Protein AF-A0AAD3XRE6-F1 (afdb_monomer)

Solvent-accessible surface area (backbone atoms only — not comparable to full-atom values): 12192 Å² total; per-residue (Å²): 143,74,93,65,88,56,55,67,63,52,51,51,50,58,46,44,54,60,59,49,52,53,50,50,52,49,51,54,54,44,52,58,35,50,75,70,68,43,92,80,46,74,56,72,69,57,52,52,50,50,50,52,53,52,49,53,53,42,45,52,54,48,50,52,54,50,53,58,53,71,72,47,75,80,79,76,71,96,60,86,79,71,92,67,83,74,81,79,70,90,71,57,80,74,68,36,73,67,52,46,27,52,60,53,18,49,61,53,44,56,56,56,50,57,51,55,51,52,52,54,52,33,62,75,68,69,47,68,81,60,49,65,64,52,53,52,59,47,52,52,51,51,52,49,51,43,49,49,50,35,50,53,54,45,50,55,38,50,76,64,68,48,84,77,44,76,66,50,43,55,52,23,55,53,41,28,58,57,53,50,52,54,51,54,56,52,58,73,73,49,97,57,76,60,60,65,53,52,51,55,51,57,57,56,65,76,76,110

InterPro domains:
  IPR004240 Nonaspanin (TM9SF) [PF02990] (1-181)
  IPR004240 Nonaspanin (TM9SF) [PTHR10766] (1-208)

Mean predicted aligned error: 14.43 Å

Organism: Nepenthes gracilis (N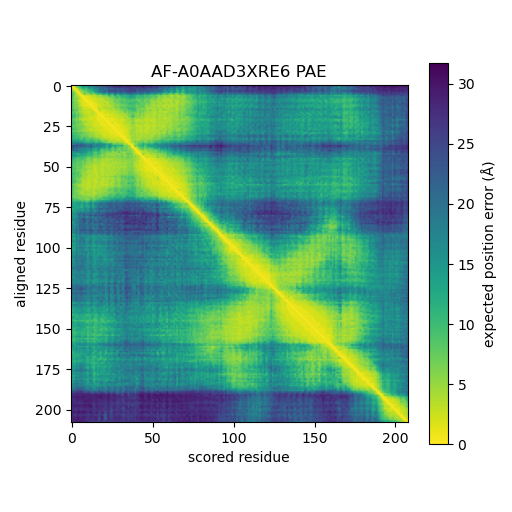CBI:txid150966)

Foldseek 3Di:
DDPDPCLVVVLVCVLCVVLVVVLVVVVVVLVVVVVVVDPPRDDPVVSVVCSVVSSVVSSVVSVVVSVVVVPDDDPDDPDDDDPDQDDQDDDDPCLPLVNLLVVLLVVLLVLVVVLVVVVVVCVVVVPPVPNVVVVVVSVVVSVVSLVVSLVVSLVVCVVSVNPPSPVSSVSSSVVNVVVVVVVVVVVVVDDDPVVVVVVVVVVVVVVD

Radius of gyration: 22.76 Å; Cα contacts (8 Å, |Δi|>4): 81; chains: 1; bounding box: 61×34×57 Å

pLDDT: mean 70.66, std 12.5, range [30.61, 87.88]

Structure (mmCIF, N/CA/C/O backbone):
data_AF-A0AAD3XRE6-F1
#
_entry.id   AF-A0AAD3XRE6-F1
#
loop_
_atom_site.group_PDB
_atom_site.id
_atom_site.type_symbol
_atom_site.label_atom_id
_atom_site.label_alt_id
_atom_site.label_comp_id
_atom_site.label_asym_id
_atom_site.label_entity_id
_atom_site.label_seq_id
_atom_site.pdbx_PDB_ins_code
_atom_site.Cartn_x
_atom_site.Cartn_y
_atom_site.Cartn_z
_atom_site.occupancy
_atom_site.B_iso_or_equiv
_atom_site.auth_seq_id
_atom_site.auth_comp_id
_atom_site.auth_asym_id
_atom_site.auth_atom_id
_atom_site.pdbx_PDB_model_num
ATOM 1 N N . MET A 1 1 ? -18.924 2.149 11.982 1.00 43.25 1 MET A N 1
ATOM 2 C CA . MET A 1 1 ? -18.412 3.427 12.527 1.00 43.25 1 MET A CA 1
ATOM 3 C C . MET A 1 1 ? -18.932 4.661 11.780 1.00 43.25 1 MET A C 1
ATOM 5 O O . MET A 1 1 ? -19.161 5.658 12.438 1.00 43.25 1 MET A O 1
ATOM 9 N N . PHE A 1 2 ? -19.252 4.594 10.477 1.00 44.75 2 PHE A N 1
ATOM 10 C CA . PHE A 1 2 ? -20.044 5.636 9.799 1.00 44.75 2 PHE A CA 1
ATOM 11 C C . PHE A 1 2 ? -21.327 5.026 9.226 1.00 44.75 2 PHE A C 1
ATOM 13 O O . PHE A 1 2 ? -21.261 4.190 8.329 1.00 44.75 2 PHE A O 1
ATOM 20 N N . ARG A 1 3 ? -22.495 5.419 9.749 1.00 51.31 3 ARG A N 1
ATOM 21 C CA . ARG A 1 3 ? -23.810 5.150 9.138 1.00 51.31 3 ARG A CA 1
ATOM 22 C C . ARG A 1 3 ? -24.012 6.093 7.945 1.00 51.31 3 ARG A C 1
ATOM 24 O O . ARG A 1 3 ? -24.921 6.912 7.938 1.00 51.31 3 ARG A O 1
ATOM 31 N N . GLY A 1 4 ? -23.093 6.048 6.983 1.00 58.19 4 GLY A N 1
ATOM 32 C CA . GLY A 1 4 ? -23.203 6.841 5.766 1.00 58.19 4 GLY A CA 1
ATOM 33 C C . GLY A 1 4 ? -24.349 6.298 4.924 1.00 58.19 4 GLY A C 1
ATOM 34 O O . GLY A 1 4 ? -24.246 5.192 4.404 1.00 58.19 4 GLY A O 1
ATOM 35 N N . THR A 1 5 ? -25.429 7.064 4.802 1.00 62.44 5 THR A N 1
ATOM 36 C CA . THR A 1 5 ? -26.558 6.764 3.907 1.00 62.44 5 THR A CA 1
ATOM 37 C C . THR A 1 5 ? -26.130 6.772 2.434 1.00 62.44 5 THR A C 1
ATOM 39 O O . THR A 1 5 ? -26.671 6.030 1.620 1.00 62.44 5 THR A O 1
ATOM 42 N N . GLU A 1 6 ? -25.076 7.526 2.105 1.00 74.50 6 GLU A N 1
ATOM 43 C CA . GLU A 1 6 ? -24.590 7.754 0.740 1.00 74.50 6 GLU A CA 1
ATOM 44 C C . GLU A 1 6 ? -23.431 6.835 0.335 1.00 74.50 6 GLU A C 1
ATOM 46 O O . GLU A 1 6 ? -22.303 7.271 0.076 1.00 74.50 6 GLU A O 1
ATOM 51 N N . TRP A 1 7 ? -23.698 5.533 0.257 1.00 71.44 7 TRP A N 1
ATOM 52 C CA . TRP A 1 7 ? -22.667 4.557 -0.088 1.00 71.44 7 TRP A CA 1
ATOM 53 C C . TRP A 1 7 ? -22.062 4.751 -1.474 1.00 71.44 7 TRP A C 1
ATOM 55 O O . TRP A 1 7 ? -20.850 4.655 -1.636 1.00 71.44 7 TRP A O 1
ATOM 65 N N . LYS A 1 8 ? -22.896 5.106 -2.454 1.00 78.62 8 LYS A N 1
ATOM 66 C CA . LYS A 1 8 ? -22.475 5.324 -3.841 1.00 78.62 8 LYS A CA 1
ATOM 67 C C . LYS A 1 8 ? -21.461 6.461 -3.945 1.00 78.62 8 LYS A C 1
ATOM 69 O O . LYS A 1 8 ? -20.434 6.311 -4.598 1.00 78.62 8 LYS A O 1
ATOM 74 N N . LYS A 1 9 ? -21.716 7.579 -3.257 1.00 79.62 9 LYS A N 1
ATOM 75 C CA . LYS A 1 9 ? -20.838 8.758 -3.268 1.00 79.62 9 LYS A CA 1
ATOM 76 C C . LYS A 1 9 ? -19.509 8.481 -2.567 1.00 79.62 9 LYS A C 1
ATOM 78 O O . LYS A 1 9 ? -18.473 8.966 -3.016 1.00 79.62 9 LYS A O 1
ATOM 83 N N . ASN A 1 10 ? -19.531 7.695 -1.490 1.00 78.94 10 ASN A N 1
ATOM 84 C CA . ASN A 1 10 ? -18.318 7.316 -0.774 1.00 78.94 10 ASN A CA 1
ATOM 85 C C . ASN A 1 10 ? -17.458 6.341 -1.592 1.00 78.94 10 ASN A C 1
ATOM 87 O O . ASN A 1 10 ? -16.267 6.583 -1.754 1.00 78.94 10 ASN A O 1
ATOM 91 N N . THR A 1 11 ? -18.073 5.310 -2.181 1.00 80.62 11 THR A N 1
ATOM 92 C CA . THR A 1 11 ? -17.417 4.382 -3.115 1.00 80.62 11 THR A CA 1
ATOM 93 C C . THR A 1 11 ? -16.785 5.153 -4.273 1.00 80.62 11 THR A C 1
ATOM 95 O O . THR A 1 11 ? -15.599 4.996 -4.527 1.00 80.62 11 THR A O 1
ATOM 98 N N . LEU A 1 12 ? -17.527 6.068 -4.905 1.00 82.19 12 LEU A N 1
ATOM 99 C CA . LEU A 1 12 ? -17.043 6.840 -6.052 1.00 82.19 12 LEU A CA 1
ATOM 100 C C . LEU A 1 12 ? -15.874 7.771 -5.692 1.00 82.19 12 LEU A C 1
ATOM 102 O O . LEU A 1 12 ? -14.898 7.841 -6.433 1.00 82.19 12 LEU A O 1
ATOM 106 N N . LYS A 1 13 ? -15.913 8.432 -4.526 1.00 81.50 13 LYS A N 1
ATOM 107 C CA . LYS A 1 13 ? -14.772 9.224 -4.036 1.00 81.50 13 LYS A CA 1
ATOM 108 C C . LYS A 1 13 ? -13.535 8.360 -3.801 1.00 81.50 13 LYS A C 1
ATOM 110 O O . LYS A 1 13 ? -12.456 8.732 -4.250 1.00 81.50 13 LYS A O 1
ATOM 115 N N . THR A 1 14 ? -13.675 7.217 -3.133 1.00 79.81 14 THR A N 1
ATOM 116 C CA . THR A 1 14 ? -12.548 6.309 -2.872 1.00 79.81 14 THR A CA 1
ATOM 117 C C . THR A 1 14 ? -11.962 5.754 -4.168 1.00 79.81 14 THR A C 1
ATOM 119 O O . THR A 1 14 ? -10.744 5.734 -4.328 1.00 79.81 14 THR A O 1
ATOM 122 N N . THR A 1 15 ? -12.819 5.373 -5.114 1.00 81.50 15 THR A N 1
ATOM 123 C CA . THR A 1 15 ? -12.421 4.869 -6.427 1.00 81.50 15 THR A CA 1
ATOM 124 C C . THR A 1 15 ? -11.697 5.909 -7.268 1.00 81.50 15 THR A C 1
ATOM 126 O O . THR A 1 15 ? -10.839 5.520 -8.039 1.00 81.50 15 THR A O 1
ATOM 129 N N . LEU A 1 16 ? -12.013 7.202 -7.161 1.00 82.00 16 LEU A N 1
ATOM 130 C CA . LEU A 1 16 ? -11.359 8.235 -7.974 1.00 82.00 16 LEU A CA 1
ATOM 131 C C . LEU A 1 16 ? -10.085 8.788 -7.335 1.00 82.00 16 LEU A C 1
ATOM 133 O O . LEU A 1 16 ? -9.152 9.147 -8.046 1.00 82.00 16 LEU A O 1
ATOM 137 N N . MET A 1 17 ? -10.036 8.872 -6.006 1.00 82.69 17 MET A N 1
ATOM 138 C CA . MET A 1 17 ? -8.978 9.601 -5.309 1.00 82.69 17 MET A CA 1
ATOM 139 C C . MET A 1 17 ? -7.604 8.942 -5.485 1.00 82.69 17 MET A C 1
ATOM 141 O O . MET A 1 17 ? -6.643 9.622 -5.827 1.00 82.69 17 MET A O 1
ATOM 145 N N . LEU A 1 18 ? -7.507 7.622 -5.308 1.00 77.12 18 LEU A N 1
ATOM 146 C CA . LEU A 1 18 ? -6.232 6.899 -5.381 1.00 77.12 18 LEU A CA 1
ATOM 147 C C . LEU A 1 18 ? -5.698 6.761 -6.825 1.00 77.12 18 LEU A C 1
ATOM 149 O O . LEU A 1 18 ? -4.574 7.200 -7.075 1.00 77.12 18 LEU A O 1
ATOM 153 N N . PRO A 1 19 ? -6.467 6.244 -7.806 1.00 78.56 19 PRO A N 1
ATOM 154 C CA . PRO A 1 19 ? -6.002 6.198 -9.192 1.00 78.56 19 PRO A CA 1
ATOM 155 C C . PRO A 1 19 ? -5.857 7.588 -9.823 1.00 78.56 19 PRO A C 1
ATOM 157 O O . PRO A 1 19 ? -4.990 7.761 -10.670 1.00 78.56 19 PRO A O 1
ATOM 160 N N . GLY A 1 20 ? -6.625 8.595 -9.389 1.00 84.00 20 GLY A N 1
ATOM 161 C CA . GLY A 1 20 ? -6.450 9.976 -9.845 1.00 84.00 20 GLY A CA 1
ATOM 162 C C . GLY A 1 20 ? -5.093 10.565 -9.452 1.00 84.00 20 GLY A C 1
ATOM 163 O O . GLY A 1 20 ? -4.429 11.176 -10.285 1.00 84.00 20 GLY A O 1
ATOM 164 N N . ILE A 1 21 ? -4.642 10.329 -8.213 1.00 84.19 21 ILE A N 1
ATOM 165 C CA . ILE A 1 21 ? -3.307 10.755 -7.761 1.00 84.19 21 ILE A CA 1
ATOM 166 C C . ILE A 1 21 ? -2.213 10.031 -8.555 1.00 84.19 21 ILE A C 1
ATOM 168 O O . ILE A 1 21 ? -1.288 10.677 -9.042 1.00 84.19 21 ILE A O 1
ATOM 172 N N . LEU A 1 22 ? -2.327 8.709 -8.729 1.00 80.88 22 LEU A N 1
ATOM 173 C CA . LEU A 1 22 ? -1.341 7.916 -9.474 1.00 80.88 22 LEU A CA 1
ATOM 174 C C . LEU A 1 22 ? -1.241 8.337 -10.944 1.00 80.88 22 LEU A C 1
ATOM 176 O O . LEU A 1 22 ? -0.139 8.474 -11.468 1.00 80.88 22 LEU A O 1
ATOM 180 N N . LEU A 1 23 ? -2.377 8.593 -11.593 1.00 83.69 23 LEU A N 1
ATOM 181 C CA . LEU A 1 23 ? -2.419 9.081 -12.968 1.00 83.69 23 LEU A CA 1
ATOM 182 C C . LEU A 1 23 ? -1.802 10.480 -13.076 1.00 83.69 23 LEU A C 1
ATOM 184 O O . LEU A 1 23 ? -1.047 10.735 -14.008 1.00 83.69 23 LEU A O 1
ATOM 188 N N . GLY A 1 24 ? -2.048 11.360 -12.101 1.00 84.69 24 GLY A N 1
ATOM 189 C CA . GLY A 1 24 ? -1.399 12.670 -12.027 1.00 84.69 24 GLY A CA 1
ATOM 190 C C . GLY A 1 24 ? 0.126 12.568 -11.943 1.00 84.69 24 GLY A C 1
ATOM 191 O O . GLY A 1 24 ? 0.825 13.211 -12.721 1.00 84.69 24 GLY A O 1
ATOM 192 N N . VAL A 1 25 ? 0.649 11.711 -11.060 1.00 83.75 25 VAL A N 1
ATOM 193 C CA . VAL A 1 25 ? 2.098 11.453 -10.955 1.00 83.75 25 VAL A CA 1
ATOM 194 C C . VAL A 1 25 ? 2.647 10.875 -12.260 1.00 83.75 25 VAL A C 1
ATOM 196 O O . VAL A 1 25 ? 3.678 11.334 -12.743 1.00 83.75 25 VAL A O 1
ATOM 199 N N . PHE A 1 26 ? 1.946 9.912 -12.862 1.00 82.56 26 PHE A N 1
ATOM 200 C CA . PHE A 1 26 ? 2.339 9.319 -14.137 1.00 82.56 26 PHE A CA 1
ATOM 201 C C . PHE A 1 26 ? 2.404 10.361 -15.258 1.00 82.56 26 PHE A C 1
ATOM 203 O O . PHE A 1 26 ? 3.391 10.394 -15.982 1.00 82.56 26 PHE A O 1
ATOM 210 N N . LEU A 1 27 ? 1.408 11.244 -15.379 1.00 84.19 27 LEU A N 1
ATOM 211 C CA . LEU A 1 27 ? 1.408 12.319 -16.375 1.00 84.19 27 LEU A CA 1
ATOM 212 C C . LEU A 1 27 ? 2.563 13.299 -16.169 1.00 84.19 27 LEU A C 1
ATOM 214 O O . LEU A 1 27 ? 3.205 13.670 -17.144 1.00 84.19 27 LEU A O 1
ATOM 218 N N . VAL A 1 28 ? 2.852 13.689 -14.923 1.00 85.56 28 VAL A N 1
ATOM 219 C CA . VAL A 1 28 ? 3.979 14.584 -14.613 1.00 85.56 28 VAL A CA 1
ATOM 220 C C . VAL A 1 28 ? 5.305 13.934 -15.002 1.00 85.56 28 VAL A C 1
ATOM 222 O O . VAL A 1 28 ? 6.110 14.557 -15.687 1.00 85.56 28 VAL A O 1
ATOM 225 N N . LEU A 1 29 ? 5.523 12.673 -14.622 1.00 82.50 29 LEU A N 1
ATOM 226 C CA . LEU A 1 29 ? 6.738 11.941 -14.986 1.00 82.50 29 LEU A CA 1
ATOM 227 C C . LEU A 1 29 ? 6.878 11.796 -16.504 1.00 82.50 29 LEU A C 1
ATOM 229 O O . LEU A 1 29 ? 7.956 12.005 -17.047 1.00 82.50 29 LEU A O 1
ATOM 233 N N . ASN A 1 30 ? 5.791 11.479 -17.203 1.00 83.62 30 ASN A N 1
ATOM 234 C CA . ASN A 1 30 ? 5.823 11.314 -18.651 1.00 83.62 30 ASN A CA 1
ATOM 235 C C . ASN A 1 30 ? 6.015 12.649 -19.389 1.00 83.62 30 ASN A C 1
ATOM 237 O O . ASN A 1 30 ? 6.692 12.682 -20.409 1.00 83.62 30 ASN A O 1
ATOM 241 N N . ALA A 1 31 ? 5.487 13.754 -18.852 1.00 83.31 31 ALA A N 1
ATOM 242 C CA . ALA A 1 31 ? 5.751 15.095 -19.366 1.00 83.31 31 ALA A CA 1
ATOM 243 C C . ALA A 1 31 ? 7.238 15.465 -19.239 1.00 83.31 31 ALA A C 1
ATOM 245 O O . ALA A 1 31 ? 7.814 15.974 -20.193 1.00 83.31 31 ALA A O 1
ATOM 246 N N . LEU A 1 32 ? 7.887 15.131 -18.114 1.00 84.31 32 LEU A N 1
ATOM 247 C CA . LEU A 1 32 ? 9.336 15.323 -17.946 1.00 84.31 32 LEU A CA 1
ATOM 248 C C . LEU A 1 32 ? 10.153 14.495 -18.952 1.00 84.31 32 LEU A C 1
ATOM 250 O O . LEU A 1 32 ? 11.142 14.975 -19.491 1.00 84.31 32 LEU A O 1
ATOM 254 N N . ILE A 1 33 ? 9.731 13.260 -19.235 1.0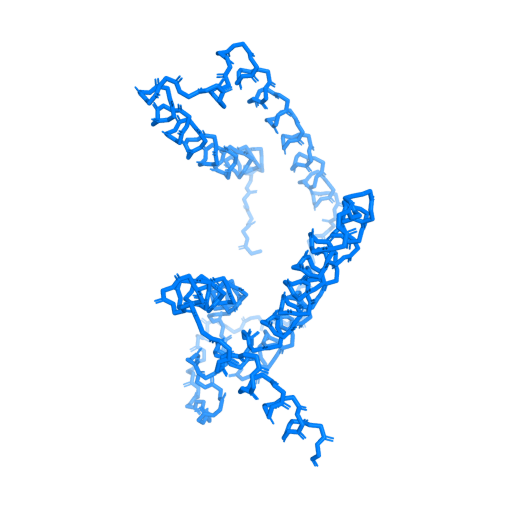0 81.69 33 ILE A N 1
ATOM 255 C CA . ILE A 1 33 ? 10.402 12.382 -20.211 1.00 81.69 33 ILE A CA 1
ATOM 256 C C . ILE A 1 33 ? 10.222 12.901 -21.648 1.00 81.69 33 ILE A C 1
ATOM 258 O O . ILE A 1 33 ? 11.108 12.725 -22.487 1.00 81.69 33 ILE A O 1
ATOM 262 N N . TRP A 1 34 ? 9.088 13.548 -21.931 1.00 79.31 34 TRP A N 1
ATOM 263 C CA . TRP A 1 34 ? 8.784 14.129 -23.238 1.00 79.31 34 TRP A CA 1
ATOM 264 C C . TRP A 1 34 ? 9.708 15.304 -23.585 1.00 79.31 34 TRP A C 1
ATOM 266 O O . TRP A 1 34 ? 10.142 15.415 -24.733 1.00 79.31 34 TRP A O 1
ATOM 276 N N . GLU A 1 35 ? 10.054 16.137 -22.598 1.00 77.62 35 GLU A N 1
ATOM 277 C CA . GLU A 1 35 ? 11.009 17.249 -22.752 1.00 77.62 35 GLU A CA 1
ATOM 278 C C . GLU A 1 35 ? 12.406 16.751 -23.159 1.00 77.62 35 GLU A C 1
ATOM 280 O O . GLU A 1 35 ? 13.035 17.307 -24.058 1.00 77.62 35 GLU A O 1
ATOM 285 N N . GLU A 1 36 ? 12.852 15.631 -22.586 1.00 80.06 36 GLU A N 1
ATOM 286 C CA . GLU A 1 36 ? 14.155 15.016 -22.879 1.00 80.06 36 GLU A CA 1
ATOM 287 C C . GLU A 1 36 ? 14.192 14.250 -24.223 1.00 80.06 36 GLU A C 1
ATOM 289 O O . GLU A 1 36 ? 15.207 13.641 -24.564 1.00 80.06 36 GLU A O 1
ATOM 294 N N . LYS A 1 37 ? 13.095 14.241 -25.007 1.00 71.06 37 LYS A N 1
ATOM 295 C CA . LYS A 1 37 ? 12.942 13.493 -26.280 1.00 71.06 37 LYS A CA 1
ATOM 296 C C . LYS A 1 37 ? 13.365 12.017 -26.197 1.00 71.06 37 LYS A C 1
ATOM 298 O O . LYS A 1 37 ? 13.779 11.416 -27.191 1.00 71.06 37 LYS A O 1
ATOM 303 N N . SER A 1 38 ? 13.262 11.420 -25.015 1.00 67.56 38 SER A N 1
ATOM 304 C CA . SER A 1 38 ? 13.704 10.050 -24.779 1.00 67.56 38 SER A CA 1
ATOM 305 C C . SER A 1 38 ? 12.731 9.042 -25.398 1.00 67.56 38 SER A C 1
ATOM 307 O O . SER A 1 38 ? 11.512 9.196 -25.311 1.00 67.56 38 SER A O 1
ATOM 309 N N . SER A 1 39 ? 13.252 7.960 -25.987 1.00 62.22 39 SER A N 1
ATOM 310 C CA . SER A 1 39 ? 12.460 6.890 -26.623 1.00 62.22 39 SER A CA 1
ATOM 311 C C . SER A 1 39 ? 11.560 6.100 -25.655 1.00 62.22 39 SER A C 1
ATOM 313 O O . SER A 1 39 ? 10.815 5.229 -26.094 1.00 62.22 39 SER A O 1
ATOM 315 N N . GLY A 1 40 ? 11.617 6.394 -24.351 1.00 63.47 40 GLY A N 1
ATOM 316 C CA . GLY A 1 40 ? 10.707 5.865 -23.331 1.00 63.47 40 GLY A CA 1
ATOM 317 C C . GLY A 1 40 ? 9.396 6.648 -23.164 1.00 63.47 40 GLY A C 1
ATOM 318 O O . GLY A 1 40 ? 8.581 6.272 -22.322 1.00 63.47 40 GLY A O 1
ATOM 319 N N . ALA A 1 41 ? 9.184 7.734 -23.918 1.00 71.00 41 ALA A N 1
ATOM 320 C CA . ALA A 1 41 ? 7.955 8.521 -23.856 1.00 71.00 41 ALA A CA 1
ATOM 321 C C . ALA A 1 41 ? 6.754 7.711 -24.369 1.00 71.00 41 ALA A C 1
ATOM 323 O O . ALA A 1 41 ? 6.741 7.205 -25.495 1.00 71.00 41 ALA A O 1
ATOM 324 N N . VAL A 1 42 ? 5.720 7.590 -23.538 1.00 77.75 42 VAL A N 1
ATOM 325 C CA . VAL A 1 42 ? 4.517 6.825 -23.884 1.00 77.75 42 VAL A CA 1
ATOM 326 C C . VAL A 1 42 ? 3.625 7.699 -24.771 1.00 77.75 42 VAL A C 1
ATOM 328 O O . VAL A 1 42 ? 3.267 8.802 -24.353 1.00 77.75 42 VAL A O 1
ATOM 331 N N . PRO A 1 43 ? 3.230 7.250 -25.975 1.00 80.31 43 PRO A N 1
ATOM 332 C CA . PRO A 1 43 ? 2.401 8.058 -26.860 1.00 80.31 43 PRO A CA 1
ATOM 333 C C . PRO A 1 43 ? 1.025 8.349 -26.241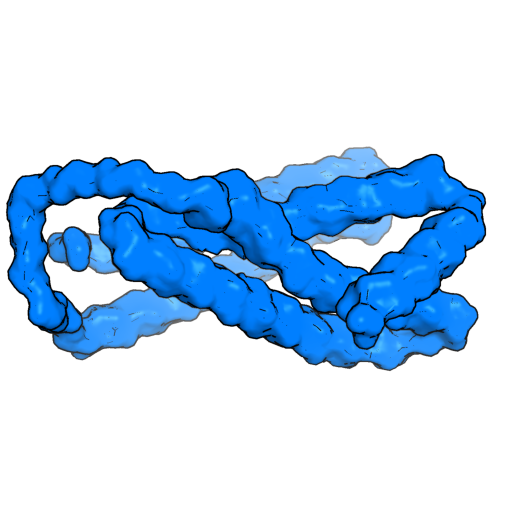 1.00 80.31 43 PRO A C 1
ATOM 335 O O . PRO A 1 43 ? 0.448 7.526 -25.531 1.00 80.31 43 PRO A O 1
ATOM 338 N N . PHE A 1 44 ? 0.452 9.514 -26.557 1.00 78.31 44 PHE A N 1
ATOM 339 C CA . PHE A 1 44 ? -0.810 9.993 -25.967 1.00 78.31 44 PHE A CA 1
ATOM 340 C C . PHE A 1 44 ? -1.964 8.973 -26.025 1.00 78.31 44 PHE A C 1
ATOM 342 O O . PHE A 1 44 ? -2.759 8.872 -25.090 1.00 78.31 44 PHE A O 1
ATOM 349 N N . GLY A 1 45 ? -2.047 8.183 -27.100 1.00 81.44 45 GLY A N 1
ATOM 350 C CA . GLY A 1 45 ? -3.087 7.163 -27.259 1.00 81.44 45 GLY A CA 1
ATOM 351 C C . GLY A 1 45 ? -2.991 6.026 -26.238 1.00 81.44 45 GLY A C 1
ATOM 352 O O . GLY A 1 45 ? -4.007 5.611 -25.678 1.00 81.44 45 GLY A O 1
ATOM 353 N N . THR A 1 46 ? -1.782 5.545 -25.937 1.00 83.25 46 THR A N 1
ATOM 354 C CA . THR A 1 46 ? -1.590 4.474 -24.949 1.00 83.25 46 THR A CA 1
ATOM 355 C C . THR A 1 46 ? -1.734 4.996 -23.525 1.00 83.25 46 THR A C 1
ATOM 357 O O . THR A 1 46 ? -2.249 4.270 -22.680 1.00 83.25 46 THR A O 1
ATOM 360 N N . MET A 1 47 ? -1.403 6.265 -23.258 1.00 81.69 47 MET A N 1
ATOM 361 C CA . MET A 1 47 ? -1.716 6.904 -21.973 1.00 81.69 47 MET A CA 1
ATOM 362 C C . MET A 1 47 ? -3.219 6.916 -21.685 1.00 81.69 47 MET A C 1
ATOM 364 O O . MET A 1 47 ? -3.644 6.558 -20.588 1.00 81.69 47 MET A O 1
ATOM 368 N N . PHE A 1 48 ? -4.029 7.310 -22.672 1.00 84.31 48 PHE A N 1
ATOM 369 C CA . PHE A 1 48 ? -5.483 7.336 -22.527 1.00 84.31 48 PHE A CA 1
ATOM 370 C C . PHE A 1 48 ? -6.056 5.923 -22.363 1.00 84.31 48 PHE A C 1
ATOM 372 O O . PHE A 1 48 ? -6.893 5.693 -21.490 1.00 84.31 48 PHE A O 1
ATOM 379 N N . ALA A 1 49 ? -5.561 4.956 -23.141 1.00 86.06 49 ALA A N 1
ATOM 380 C CA . ALA A 1 49 ? -5.957 3.557 -23.006 1.00 86.06 49 ALA A CA 1
ATOM 381 C C . ALA A 1 49 ? -5.623 2.994 -21.612 1.00 86.06 49 ALA A C 1
ATOM 383 O O . ALA A 1 49 ? -6.476 2.364 -20.987 1.00 86.06 49 ALA A O 1
ATOM 384 N N . LEU A 1 50 ? -4.421 3.271 -21.095 1.00 83.31 50 LEU A N 1
ATOM 385 C CA . LEU A 1 50 ? -4.003 2.884 -19.745 1.00 83.31 50 LEU A CA 1
ATOM 386 C C . LEU A 1 50 ? -4.883 3.535 -18.677 1.00 83.31 50 LEU A C 1
ATOM 388 O O . LEU A 1 50 ? -5.325 2.847 -17.762 1.00 83.31 50 LEU A O 1
ATOM 392 N N . ALA A 1 51 ? -5.195 4.826 -18.812 1.00 84.50 51 ALA A N 1
ATOM 393 C CA . ALA A 1 51 ? -6.083 5.532 -17.896 1.00 84.50 51 ALA A CA 1
ATOM 394 C C . ALA A 1 51 ? -7.473 4.883 -17.833 1.00 84.50 51 ALA A C 1
ATOM 396 O O . ALA A 1 51 ? -7.968 4.575 -16.748 1.00 84.50 51 ALA A O 1
ATOM 397 N N . VAL A 1 52 ? -8.094 4.638 -18.990 1.00 86.69 52 VAL A N 1
ATOM 398 C CA . VAL A 1 52 ? -9.433 4.037 -19.074 1.00 86.69 52 VAL A CA 1
ATOM 399 C C . VAL A 1 52 ? -9.433 2.611 -18.531 1.00 86.69 52 VAL A C 1
ATOM 401 O O . VAL A 1 52 ? -10.294 2.277 -17.717 1.00 86.69 52 VAL A O 1
ATOM 404 N N . LEU A 1 53 ? -8.461 1.785 -18.927 1.00 87.88 53 LEU A N 1
ATOM 405 C CA . LEU A 1 53 ? -8.319 0.412 -18.440 1.00 87.88 53 LEU A CA 1
ATOM 406 C C . LEU A 1 53 ? -8.165 0.382 -16.914 1.00 87.88 53 LEU A C 1
ATOM 408 O O . LEU A 1 53 ? -8.846 -0.379 -16.224 1.00 87.88 53 LEU A O 1
ATOM 412 N N . TRP A 1 54 ? -7.311 1.254 -16.379 1.00 82.81 54 TRP A N 1
ATOM 413 C CA . TRP A 1 54 ? -7.026 1.334 -14.952 1.00 82.81 54 TRP A CA 1
ATOM 414 C C . TRP A 1 54 ? -8.241 1.784 -14.137 1.00 82.81 54 TRP A C 1
ATOM 416 O O . TRP A 1 54 ? -8.564 1.186 -13.103 1.00 82.81 54 TRP A O 1
ATOM 426 N N . PHE A 1 55 ? -8.950 2.817 -14.604 1.00 85.12 55 PHE A N 1
ATOM 427 C CA . PHE A 1 55 ? -10.192 3.259 -13.974 1.00 85.12 55 PHE A CA 1
ATOM 428 C C . PHE A 1 55 ? -11.279 2.192 -14.061 1.00 85.12 55 PHE A C 1
ATOM 430 O O . PHE A 1 55 ? -11.950 1.958 -13.060 1.00 85.12 55 PHE A O 1
ATOM 437 N N . ALA A 1 56 ? -11.435 1.507 -15.195 1.00 86.75 56 ALA A N 1
ATOM 438 C CA . ALA A 1 56 ? -12.437 0.456 -15.354 1.00 86.75 56 ALA A CA 1
ATOM 439 C C . ALA A 1 56 ? -12.243 -0.671 -14.327 1.00 86.75 56 ALA A C 1
ATOM 441 O O . ALA A 1 56 ? -13.188 -1.034 -13.623 1.00 86.75 56 ALA A O 1
ATOM 442 N N . ILE A 1 57 ? -11.008 -1.161 -14.174 1.00 87.56 57 ILE A 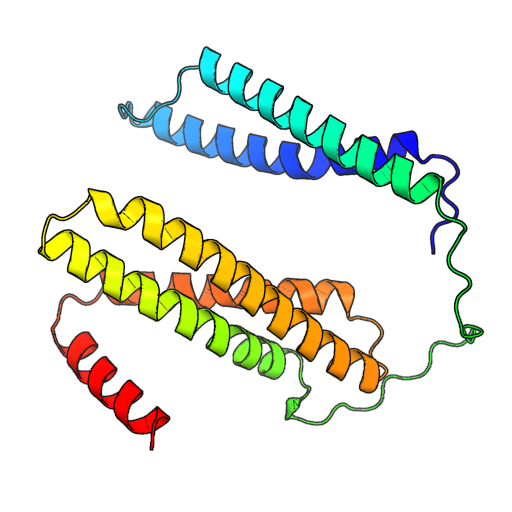N 1
ATOM 443 C CA . ILE A 1 57 ? -10.672 -2.209 -13.198 1.00 87.56 57 ILE A CA 1
ATOM 444 C C . ILE A 1 57 ? -10.895 -1.705 -11.764 1.00 87.56 57 ILE A C 1
ATOM 446 O O . ILE A 1 57 ? -11.552 -2.376 -10.968 1.00 87.56 57 ILE A O 1
ATOM 450 N N . SER A 1 58 ? -10.409 -0.503 -11.437 1.00 84.19 58 SER A N 1
ATOM 451 C CA . SER A 1 58 ? -10.535 0.077 -10.090 1.00 84.19 58 SER A CA 1
ATOM 452 C C . SER A 1 58 ? -11.995 0.318 -9.692 1.00 84.19 58 SER A C 1
ATOM 454 O O . SER A 1 58 ? -12.393 0.039 -8.560 1.00 84.19 58 SER A O 1
ATOM 456 N N . VAL A 1 59 ? -12.818 0.816 -10.620 1.00 86.50 59 VAL A N 1
ATOM 457 C CA . VAL A 1 59 ? -14.251 1.050 -10.402 1.00 86.50 59 VAL A CA 1
ATOM 458 C C . VAL A 1 59 ? -14.973 -0.264 -10.155 1.00 86.50 59 VAL A C 1
ATOM 460 O O . VAL A 1 59 ? -15.690 -0.369 -9.160 1.00 86.50 59 VAL A O 1
ATOM 463 N N . LEU A 1 60 ? -14.759 -1.274 -11.001 1.00 86.12 60 LEU A N 1
ATOM 464 C CA . LEU A 1 60 ? -15.387 -2.585 -10.841 1.00 86.12 60 LEU A CA 1
ATOM 465 C C . LEU A 1 60 ? -15.012 -3.222 -9.502 1.00 86.12 60 LEU A C 1
ATOM 467 O O . LEU A 1 60 ? -15.895 -3.628 -8.747 1.00 86.12 60 LEU A O 1
ATOM 471 N N . LEU A 1 61 ? -13.721 -3.255 -9.169 1.00 84.81 61 LEU A N 1
ATOM 472 C CA . LEU A 1 61 ? -13.228 -3.907 -7.959 1.00 84.81 61 LEU A CA 1
ATOM 473 C C . LEU A 1 61 ? -13.772 -3.244 -6.684 1.00 84.81 61 LEU A C 1
ATOM 475 O O . LEU A 1 61 ? -14.259 -3.926 -5.779 1.00 84.81 61 LEU A O 1
ATOM 479 N N . VAL A 1 62 ? -13.750 -1.909 -6.618 1.00 85.50 62 VAL A N 1
ATOM 480 C CA . VAL A 1 62 ? -14.246 -1.158 -5.453 1.00 85.50 62 VAL A CA 1
ATOM 481 C C . VAL A 1 62 ? -15.773 -1.217 -5.368 1.00 85.50 62 VAL A C 1
ATOM 483 O O . VAL A 1 62 ? -16.324 -1.323 -4.268 1.00 85.50 62 VAL A O 1
ATOM 486 N N . PHE A 1 63 ? -16.477 -1.220 -6.503 1.00 84.81 63 PHE A N 1
ATOM 487 C CA . PHE A 1 63 ? -17.927 -1.391 -6.528 1.00 84.81 63 PHE A CA 1
ATOM 488 C C . PHE A 1 63 ? -18.330 -2.773 -6.003 1.00 84.81 63 PHE A C 1
ATOM 490 O O . PHE A 1 63 ? -19.152 -2.845 -5.087 1.00 84.81 63 PHE A O 1
ATOM 497 N N . VAL A 1 64 ? -17.691 -3.847 -6.483 1.00 87.25 64 VAL A N 1
ATOM 498 C CA . VAL A 1 64 ? -17.894 -5.224 -5.995 1.00 87.25 64 VAL A CA 1
ATOM 499 C C . VAL A 1 64 ? -17.582 -5.323 -4.501 1.00 87.25 64 VAL A C 1
ATOM 501 O O . VAL A 1 64 ? -18.407 -5.821 -3.734 1.00 87.25 64 VAL A O 1
ATOM 504 N N . GLY A 1 65 ? -16.447 -4.779 -4.053 1.00 84.31 65 GLY A N 1
ATOM 505 C CA . GLY A 1 65 ? -16.071 -4.764 -2.637 1.00 84.31 65 GLY A CA 1
ATOM 506 C C . GLY A 1 65 ? -17.083 -4.020 -1.759 1.00 84.31 65 GLY A C 1
ATOM 507 O O . GLY A 1 65 ? -17.461 -4.503 -0.689 1.00 84.31 65 GLY A O 1
ATOM 508 N N . SER A 1 66 ? -17.585 -2.872 -2.226 1.00 82.69 66 SER A N 1
ATOM 509 C CA . SER A 1 66 ? -18.617 -2.116 -1.514 1.00 82.69 66 SER A CA 1
ATOM 510 C C . SER A 1 66 ? -19.942 -2.881 -1.461 1.00 82.69 66 SER A C 1
ATOM 512 O O . SER A 1 66 ? -20.520 -3.008 -0.385 1.00 82.69 66 SER A O 1
ATOM 514 N N . TYR A 1 67 ? -20.375 -3.485 -2.570 1.00 83.88 67 TYR A N 1
ATOM 515 C CA . TYR A 1 67 ? -21.614 -4.259 -2.659 1.00 83.88 67 TYR A CA 1
ATOM 516 C C . TYR A 1 67 ? -21.611 -5.482 -1.730 1.00 83.88 67 TYR A C 1
ATOM 518 O O . TYR A 1 67 ? -22.575 -5.707 -0.995 1.00 83.88 67 TYR A O 1
ATOM 526 N N . LEU A 1 68 ? -20.503 -6.232 -1.689 1.00 84.25 68 LEU A N 1
ATOM 527 C CA . LEU A 1 68 ? -20.324 -7.358 -0.764 1.00 84.25 68 LEU A CA 1
ATOM 528 C C . LEU A 1 68 ? -20.389 -6.909 0.700 1.00 84.25 68 LEU A C 1
ATOM 530 O O . LEU A 1 68 ? -20.963 -7.605 1.538 1.00 84.25 68 LEU A O 1
ATOM 534 N N . ARG A 1 69 ? -19.847 -5.727 1.012 1.00 74.00 69 ARG A N 1
ATOM 535 C CA . ARG A 1 69 ? -19.917 -5.142 2.354 1.00 74.00 69 ARG A CA 1
ATOM 536 C C . ARG A 1 69 ? -21.331 -4.694 2.728 1.00 74.00 69 ARG A C 1
ATOM 538 O O . ARG A 1 69 ? -21.697 -4.863 3.883 1.00 74.00 69 ARG A O 1
ATOM 545 N N . PHE A 1 70 ? -22.123 -4.178 1.785 1.00 73.75 70 PHE A N 1
ATOM 546 C CA . PHE A 1 70 ? -23.526 -3.804 2.031 1.00 73.75 70 PHE A CA 1
ATOM 547 C C . PHE A 1 70 ? -24.431 -4.998 2.311 1.00 73.75 70 PHE A C 1
ATOM 549 O O . PHE A 1 70 ? -25.379 -4.867 3.079 1.00 73.75 70 PHE A O 1
ATOM 556 N N . LYS A 1 71 ? -24.142 -6.160 1.716 1.00 74.50 71 LYS A N 1
ATOM 557 C CA . LYS A 1 71 ? -24.898 -7.391 1.983 1.00 74.50 71 LYS A CA 1
ATOM 558 C C . LYS A 1 71 ? -24.592 -8.023 3.341 1.00 74.50 71 LYS A C 1
ATOM 560 O O . LYS A 1 71 ? -25.429 -8.763 3.850 1.00 74.50 71 LYS A O 1
ATOM 565 N N . LYS A 1 72 ? -23.418 -7.772 3.930 1.00 75.19 72 LYS A N 1
ATOM 566 C CA . LYS A 1 72 ? -23.085 -8.297 5.262 1.00 75.19 72 LYS A CA 1
ATOM 567 C C . LYS A 1 72 ? -23.761 -7.451 6.346 1.00 75.19 72 LYS A C 1
ATOM 569 O O . LYS A 1 72 ? -23.639 -6.229 6.344 1.00 75.19 72 LYS A O 1
ATOM 574 N N . LEU A 1 73 ? -24.451 -8.115 7.279 1.00 62.16 73 LEU A N 1
ATOM 575 C CA . LEU A 1 73 ? -25.031 -7.485 8.470 1.00 62.16 73 LEU A CA 1
ATOM 576 C C . LEU A 1 73 ? -23.952 -6.695 9.223 1.00 62.16 73 LEU A C 1
ATOM 578 O O . LEU A 1 73 ? -22.796 -7.121 9.298 1.00 62.16 73 LEU A O 1
ATOM 582 N N . ALA A 1 74 ? -24.329 -5.526 9.747 1.00 63.41 74 ALA A N 1
ATOM 583 C CA . ALA A 1 74 ? -23.426 -4.681 10.515 1.00 63.41 74 ALA A CA 1
ATOM 584 C C . ALA A 1 74 ? -22.812 -5.510 11.649 1.00 63.41 74 ALA A C 1
ATOM 586 O O . ALA A 1 74 ? -23.554 -6.025 12.480 1.00 63.41 74 ALA A O 1
ATOM 587 N N . MET A 1 75 ? -21.480 -5.659 11.659 1.00 58.47 75 MET A N 1
ATOM 588 C CA . MET A 1 75 ? -20.801 -6.381 12.735 1.00 58.47 75 MET A CA 1
ATOM 589 C C . MET A 1 75 ? -21.212 -5.770 14.070 1.00 58.47 75 MET A C 1
ATOM 591 O O . MET A 1 75 ? -20.967 -4.584 14.321 1.00 58.47 75 MET A O 1
ATOM 595 N N . GLU A 1 76 ? -21.862 -6.582 14.895 1.00 62.28 76 GLU A N 1
ATOM 596 C CA . GLU A 1 76 ? -22.184 -6.216 16.258 1.00 62.28 76 GLU A CA 1
ATOM 597 C C . GLU A 1 76 ? -20.862 -6.133 17.013 1.00 62.28 76 GLU A C 1
ATOM 599 O O . GLU A 1 76 ? -20.089 -7.091 17.069 1.00 62.28 76 GLU A O 1
ATOM 604 N N . TYR A 1 77 ? -20.530 -4.930 17.481 1.00 55.94 77 TYR A N 1
ATOM 605 C CA . TYR A 1 77 ? -19.293 -4.734 18.219 1.00 55.94 77 TYR A CA 1
ATOM 606 C C . TYR A 1 77 ? -19.394 -5.542 19.516 1.00 55.94 77 TYR A C 1
ATOM 608 O O . TYR A 1 77 ? -20.337 -5.318 20.276 1.00 55.94 77 TYR A O 1
ATOM 616 N N . PRO A 1 78 ? -18.427 -6.424 19.823 1.00 64.62 78 PRO A N 1
ATOM 617 C CA . PRO A 1 78 ? -18.499 -7.289 21.001 1.00 64.62 78 PRO A CA 1
ATOM 618 C C . PRO A 1 78 ? 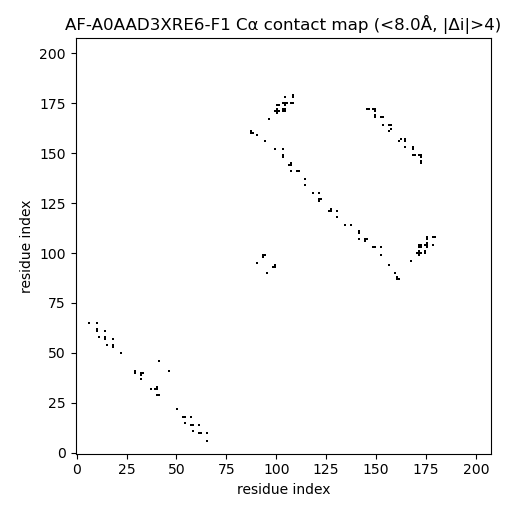-18.414 -6.520 22.329 1.00 64.62 78 PRO A C 1
ATOM 620 O O . PRO A 1 78 ? -18.471 -7.125 23.394 1.00 64.62 78 PRO A O 1
ATOM 623 N N . MET A 1 79 ? -18.250 -5.192 22.300 1.00 52.16 79 MET A N 1
ATOM 624 C CA . MET A 1 79 ? -18.053 -4.374 23.492 1.00 52.16 79 MET A CA 1
ATOM 625 C C . MET A 1 79 ? -18.802 -3.042 23.397 1.00 52.16 79 MET A C 1
ATOM 627 O O . MET A 1 79 ? -18.762 -2.350 22.377 1.00 52.16 79 MET A O 1
ATOM 631 N N . LYS A 1 80 ? -19.441 -2.647 24.505 1.00 57.50 80 LYS A N 1
ATOM 632 C CA . LYS A 1 80 ? -19.976 -1.293 24.700 1.00 57.50 80 LYS A CA 1
ATOM 633 C C . LYS A 1 80 ? -18.809 -0.304 24.736 1.00 57.50 80 LYS A C 1
ATOM 635 O O . LYS A 1 80 ? -18.007 -0.324 25.665 1.00 57.50 80 LYS A O 1
ATOM 640 N N . THR A 1 81 ? -18.719 0.582 23.750 1.00 56.75 81 THR A N 1
ATOM 641 C CA . THR A 1 81 ? -17.747 1.682 23.761 1.00 56.75 81 THR A CA 1
ATOM 642 C C . THR A 1 81 ? -18.080 2.655 24.893 1.00 56.75 81 THR A C 1
ATOM 644 O O . THR A 1 81 ? -19.180 3.215 24.916 1.00 56.75 81 THR A O 1
ATOM 647 N N . ASN A 1 82 ? -17.147 2.873 25.820 1.00 61.56 82 ASN A N 1
ATOM 648 C CA . ASN A 1 82 ? -17.281 3.918 26.833 1.00 61.56 82 ASN A CA 1
ATOM 649 C C . ASN A 1 82 ? -17.227 5.303 26.155 1.00 61.56 82 ASN A C 1
ATOM 651 O O . ASN A 1 82 ? -16.412 5.520 25.261 1.00 61.56 82 ASN A O 1
ATOM 655 N N . LYS A 1 83 ? -18.111 6.231 26.545 1.00 61.03 83 LYS A N 1
ATOM 656 C CA . LYS A 1 83 ? -18.211 7.574 25.932 1.00 61.03 83 LYS A CA 1
ATOM 657 C C . LYS A 1 83 ? -17.061 8.502 26.336 1.00 61.03 83 LYS A C 1
ATOM 659 O O . LYS A 1 83 ? -16.824 9.498 25.661 1.00 61.03 83 LYS A O 1
ATOM 664 N N . ILE A 1 84 ? -16.372 8.185 27.431 1.00 70.38 84 ILE A N 1
ATOM 665 C CA . ILE A 1 84 ? -15.220 8.942 27.918 1.00 70.38 84 ILE A CA 1
ATOM 666 C C . ILE A 1 84 ? -13.957 8.299 27.353 1.00 70.38 84 ILE A C 1
ATOM 668 O O . ILE A 1 84 ? -13.726 7.100 27.519 1.00 70.38 84 ILE A O 1
ATOM 672 N N . LEU A 1 85 ? -13.150 9.114 26.680 1.00 54.66 85 LEU A N 1
ATOM 673 C CA . LEU A 1 85 ? -11.875 8.705 26.114 1.00 54.66 85 LEU A CA 1
ATOM 674 C C . LEU A 1 85 ? -10.900 8.430 27.266 1.00 54.66 85 LEU A C 1
ATOM 676 O O . LEU A 1 85 ? -10.562 9.336 28.028 1.00 54.66 85 LEU A O 1
ATOM 680 N N . ARG A 1 86 ? -10.502 7.168 27.444 1.00 65.19 86 ARG A N 1
ATOM 681 C CA . ARG A 1 86 ? -9.573 6.779 28.512 1.00 65.19 86 ARG A CA 1
ATOM 682 C C . ARG A 1 86 ? -8.210 7.439 28.268 1.00 65.19 86 ARG A C 1
ATOM 684 O O . ARG A 1 86 ? -7.765 7.525 27.122 1.00 65.19 86 ARG A O 1
ATOM 691 N N . GLN A 1 87 ? -7.570 7.934 29.330 1.00 62.38 87 GLN A N 1
ATOM 692 C CA . GLN A 1 87 ? -6.229 8.514 29.234 1.00 62.38 87 GLN A CA 1
ATOM 693 C C . GLN A 1 87 ? -5.226 7.459 28.762 1.00 62.38 87 GLN A C 1
ATOM 695 O O . GLN A 1 87 ? -5.253 6.314 29.206 1.00 62.38 87 GLN A O 1
ATOM 700 N N . ILE A 1 88 ? -4.347 7.873 27.853 1.00 66.75 88 ILE A N 1
ATOM 701 C CA . ILE A 1 88 ? -3.261 7.052 27.328 1.00 66.75 88 ILE A CA 1
ATOM 702 C C . ILE A 1 88 ? -2.215 6.879 28.437 1.00 66.75 88 ILE A C 1
ATOM 704 O O . ILE A 1 88 ? -1.617 7.867 28.863 1.00 66.75 88 ILE A O 1
ATOM 708 N N . LEU A 1 89 ? -1.988 5.643 28.888 1.00 63.62 89 LEU A N 1
ATOM 709 C CA . LEU A 1 89 ? -0.915 5.325 29.835 1.00 63.62 89 LEU A CA 1
ATOM 710 C C . LEU A 1 89 ? 0.460 5.569 29.182 1.00 63.62 89 LEU A C 1
ATOM 712 O O . LEU A 1 89 ? 0.622 5.376 27.972 1.00 63.62 89 LEU A O 1
ATOM 716 N N . GLU A 1 90 ? 1.467 5.978 29.961 1.00 63.47 90 GLU A N 1
ATOM 717 C CA . GLU A 1 90 ? 2.834 6.100 29.448 1.00 63.47 90 GLU A CA 1
ATOM 718 C C . GLU A 1 90 ? 3.354 4.738 28.965 1.00 63.47 90 GLU A C 1
ATOM 720 O O . GLU A 1 90 ? 3.534 3.795 29.731 1.00 63.47 90 GLU A O 1
ATOM 725 N N . GLN A 1 91 ? 3.578 4.638 27.654 1.00 62.41 91 GLN A N 1
ATOM 726 C CA . GLN A 1 91 ? 4.132 3.447 27.019 1.00 62.41 91 GLN A CA 1
ATOM 727 C C . GLN A 1 91 ? 5.608 3.257 27.387 1.00 62.41 91 GLN A C 1
ATOM 729 O O . GLN A 1 91 ? 6.397 4.208 27.339 1.00 62.41 91 GLN A O 1
ATOM 734 N N . ALA A 1 92 ? 5.983 2.002 27.652 1.00 70.69 92 ALA A N 1
ATOM 735 C CA . ALA A 1 92 ? 7.366 1.579 27.847 1.00 70.69 92 ALA A CA 1
ATOM 736 C C . ALA A 1 92 ? 8.273 1.979 26.663 1.00 70.69 92 ALA A C 1
ATOM 738 O O . ALA A 1 92 ? 7.817 2.136 25.528 1.00 70.69 92 ALA A O 1
ATOM 739 N N . TRP A 1 93 ? 9.577 2.124 26.924 1.00 68.06 93 TRP A N 1
ATOM 740 C CA . TRP A 1 93 ? 10.562 2.665 25.974 1.00 68.06 93 TRP A CA 1
ATOM 741 C C . TRP A 1 93 ? 10.586 1.945 24.610 1.00 68.06 93 TRP A C 1
ATOM 743 O O . TRP A 1 93 ? 10.650 2.601 23.572 1.00 68.06 93 TRP A O 1
ATOM 753 N N . TYR A 1 94 ? 10.414 0.620 24.593 1.00 63.97 94 TYR A N 1
ATOM 754 C CA . TYR A 1 94 ? 10.372 -0.195 23.370 1.00 63.97 94 TYR A CA 1
ATOM 755 C C . TYR A 1 94 ? 9.071 -0.047 22.553 1.00 63.97 94 TYR A C 1
ATOM 757 O O . TYR A 1 94 ? 9.046 -0.364 21.368 1.00 63.97 94 TYR A O 1
ATOM 765 N N . MET A 1 95 ? 7.989 0.473 23.145 1.00 62.44 95 MET A N 1
ATOM 766 C CA . MET A 1 95 ? 6.717 0.743 22.453 1.00 62.44 95 MET A CA 1
ATOM 767 C C . MET A 1 95 ? 6.646 2.162 21.878 1.00 62.44 95 MET A C 1
ATOM 769 O O . MET A 1 95 ? 5.637 2.548 21.280 1.00 62.44 95 MET A O 1
ATOM 773 N N . LYS A 1 96 ? 7.710 2.964 22.025 1.00 70.38 96 LYS A N 1
ATOM 774 C CA . LYS A 1 96 ? 7.755 4.297 21.424 1.00 70.38 96 LYS A CA 1
ATOM 775 C C . LYS A 1 96 ? 7.616 4.170 19.898 1.00 70.38 96 LYS A C 1
ATOM 777 O O . LYS A 1 96 ? 8.269 3.331 19.275 1.00 70.38 96 LYS A O 1
ATOM 782 N N . PRO A 1 97 ? 6.807 5.037 19.261 1.00 63.22 97 PRO A N 1
ATOM 783 C CA . PRO A 1 97 ? 6.465 4.921 17.842 1.00 63.22 97 PRO A CA 1
ATOM 784 C C . PRO A 1 97 ? 7.675 5.004 16.906 1.00 63.22 97 PRO A C 1
ATOM 786 O O . PRO A 1 97 ? 7.608 4.513 15.788 1.00 63.22 97 PRO A O 1
ATOM 789 N N . ILE A 1 98 ? 8.771 5.616 17.356 1.00 66.62 98 ILE A N 1
ATOM 790 C CA . ILE A 1 98 ? 10.020 5.722 16.596 1.00 66.62 98 ILE A CA 1
ATOM 791 C C . ILE A 1 98 ? 10.768 4.381 16.600 1.00 66.62 98 ILE A C 1
ATOM 793 O O . ILE A 1 98 ? 11.188 3.917 15.544 1.00 66.62 98 ILE A O 1
ATOM 797 N N . PHE A 1 99 ? 10.869 3.727 17.761 1.00 69.19 99 PHE A N 1
ATOM 798 C CA . PHE A 1 99 ? 11.543 2.435 17.898 1.00 69.19 99 PHE A CA 1
ATOM 799 C C . PHE A 1 99 ? 10.766 1.320 17.188 1.00 69.19 99 PHE A C 1
ATOM 801 O O . PHE A 1 99 ? 11.334 0.572 16.399 1.00 69.19 99 PHE A O 1
ATOM 808 N N . SER A 1 100 ? 9.442 1.283 17.365 1.00 67.38 100 SER A N 1
ATOM 809 C CA . SER A 1 100 ? 8.564 0.338 16.662 1.00 67.38 100 SER A CA 1
ATOM 810 C C . SER A 1 100 ? 8.613 0.504 15.135 1.00 67.38 100 SER A C 1
ATOM 812 O O . SER A 1 100 ? 8.572 -0.491 14.415 1.00 67.38 100 SER A O 1
ATOM 814 N N . ARG A 1 101 ? 8.758 1.741 14.634 1.00 66.44 101 ARG A N 1
ATOM 815 C CA . ARG A 1 101 ? 8.909 2.022 13.198 1.00 66.44 101 ARG A CA 1
ATOM 816 C C . ARG A 1 101 ? 10.257 1.542 12.650 1.00 66.44 101 ARG A C 1
ATOM 818 O O . ARG A 1 101 ? 10.301 0.980 11.563 1.00 66.44 101 ARG A O 1
ATOM 825 N N . LEU A 1 102 ? 11.339 1.731 13.405 1.00 68.38 102 LEU A N 1
ATOM 826 C CA . LEU A 1 102 ? 12.680 1.280 13.015 1.00 68.38 102 LEU A CA 1
ATOM 827 C C . LEU A 1 102 ? 12.797 -0.249 13.010 1.00 68.38 102 LEU A C 1
ATOM 829 O O . LEU A 1 102 ? 13.232 -0.822 12.015 1.00 68.38 102 LEU A O 1
ATOM 833 N N . VAL A 1 103 ? 12.349 -0.915 14.078 1.00 70.81 103 VAL A N 1
ATOM 834 C CA . VAL A 1 103 ? 12.392 -2.384 14.184 1.00 70.81 103 VAL A CA 1
ATOM 835 C C . VAL A 1 103 ? 11.471 -3.040 13.155 1.00 70.81 103 VAL A C 1
ATOM 837 O O . VAL A 1 103 ? 11.862 -4.015 12.518 1.00 70.81 103 VAL A O 1
ATOM 840 N N . GLY A 1 104 ? 10.287 -2.464 12.919 1.00 69.19 104 GLY A N 1
ATOM 841 C CA . GLY A 1 104 ? 9.359 -2.952 11.899 1.00 69.19 104 GLY A CA 1
ATOM 842 C C . GLY A 1 104 ? 9.898 -2.863 10.468 1.00 69.19 104 GLY A C 1
ATOM 843 O O . GLY A 1 104 ? 9.458 -3.620 9.611 1.00 69.19 104 GLY A O 1
ATOM 844 N N . GLY A 1 105 ? 10.862 -1.974 10.204 1.00 69.44 105 GLY A N 1
ATOM 845 C CA . GLY A 1 105 ? 11.487 -1.812 8.889 1.00 69.44 105 GLY A CA 1
ATOM 846 C C . GLY A 1 105 ? 12.700 -2.715 8.636 1.00 69.44 105 GLY A C 1
ATOM 847 O O . GLY A 1 105 ? 13.029 -2.959 7.480 1.00 69.44 105 GLY A O 1
ATOM 848 N N . ILE A 1 106 ? 13.356 -3.226 9.684 1.00 75.81 106 ILE A N 1
ATOM 849 C CA . ILE A 1 106 ? 14.581 -4.041 9.565 1.00 75.81 106 ILE A CA 1
ATOM 850 C C . ILE A 1 106 ? 14.301 -5.418 8.955 1.00 75.81 106 ILE A C 1
ATOM 852 O O . ILE A 1 106 ? 15.051 -5.874 8.097 1.00 75.81 106 ILE A O 1
ATOM 856 N N . LEU A 1 107 ? 13.202 -6.059 9.357 1.00 71.38 107 LEU A N 1
ATOM 857 C CA . LEU A 1 107 ? 12.793 -7.361 8.822 1.00 71.38 107 LEU A CA 1
ATOM 858 C C . LEU A 1 107 ? 12.475 -7.317 7.313 1.00 71.38 107 LEU A C 1
ATOM 860 O O . LEU A 1 107 ? 13.078 -8.093 6.571 1.00 71.38 107 LEU A O 1
ATOM 864 N N . PRO A 1 108 ? 11.626 -6.395 6.812 1.00 71.94 108 PRO A N 1
ATOM 865 C CA . PRO A 1 108 ? 11.396 -6.264 5.373 1.00 71.94 108 PRO A CA 1
ATOM 866 C C . PRO A 1 108 ? 12.628 -5.749 4.615 1.00 71.94 108 PRO A C 1
ATOM 868 O O . PRO A 1 108 ? 12.807 -6.104 3.457 1.00 71.94 108 PRO A O 1
ATOM 871 N N . PHE A 1 109 ? 13.521 -4.977 5.248 1.00 69.94 109 PHE A N 1
ATOM 872 C CA . PHE A 1 109 ? 14.809 -4.619 4.639 1.00 69.94 109 PHE A CA 1
ATOM 873 C C . PHE A 1 109 ? 15.693 -5.851 4.392 1.00 69.94 109 PHE A C 1
ATOM 875 O O . PHE A 1 109 ? 16.290 -5.969 3.325 1.00 69.94 109 PHE A O 1
ATOM 882 N N . GLY A 1 110 ? 15.739 -6.792 5.342 1.00 75.12 110 GLY A N 1
ATOM 883 C CA . GLY A 1 110 ? 16.432 -8.069 5.165 1.00 75.12 110 GLY A CA 1
ATOM 884 C C . GLY A 1 110 ? 15.869 -8.888 4.001 1.00 75.12 110 GLY A C 1
ATOM 885 O O . GLY A 1 110 ? 16.647 -9.437 3.225 1.00 75.12 110 GLY A O 1
ATOM 886 N N . ALA A 1 111 ? 14.540 -8.906 3.837 1.00 74.69 111 ALA A N 1
ATOM 887 C CA . ALA A 1 111 ? 13.886 -9.558 2.703 1.00 74.69 111 ALA A CA 1
ATOM 888 C C . ALA A 1 111 ? 14.333 -8.942 1.366 1.00 74.69 111 ALA A C 1
ATOM 890 O O . ALA A 1 111 ? 14.916 -9.660 0.560 1.00 74.69 111 ALA A O 1
ATOM 891 N N . VAL A 1 112 ? 14.199 -7.615 1.201 1.00 75.50 112 VAL A N 1
ATOM 892 C CA . VAL A 1 112 ? 14.619 -6.862 -0.006 1.00 75.50 112 VAL A CA 1
ATOM 893 C C . VAL A 1 112 ? 16.101 -7.059 -0.332 1.00 75.50 112 VAL A C 1
ATOM 895 O O . VAL A 1 112 ? 16.502 -7.126 -1.496 1.00 75.50 112 VAL A O 1
ATOM 898 N N . PHE A 1 113 ? 16.943 -7.134 0.699 1.00 72.06 113 PHE A N 1
ATOM 899 C CA . PHE A 1 113 ? 18.383 -7.243 0.523 1.00 72.06 113 PHE A CA 1
ATOM 900 C C . PHE A 1 113 ? 18.802 -8.554 -0.168 1.00 72.06 113 PHE A C 1
ATOM 902 O O . PHE A 1 113 ? 19.688 -8.546 -1.026 1.00 72.06 113 PHE A O 1
ATOM 909 N N . VAL A 1 114 ? 18.143 -9.672 0.154 1.00 73.88 114 VAL A N 1
ATOM 910 C CA . VAL A 1 114 ? 18.411 -10.976 -0.482 1.00 73.88 114 VAL A CA 1
ATOM 911 C C . VAL A 1 114 ? 18.076 -10.943 -1.979 1.00 73.88 114 VAL A C 1
ATOM 913 O O . VAL A 1 114 ? 18.785 -11.532 -2.796 1.00 73.88 114 VAL A O 1
ATOM 916 N N . GLU A 1 115 ? 17.040 -10.199 -2.358 1.00 72.25 115 GLU A N 1
ATOM 917 C CA . GLU A 1 115 ? 16.586 -10.038 -3.745 1.00 72.25 115 GLU A CA 1
ATOM 918 C C . GLU A 1 115 ? 17.593 -9.227 -4.563 1.00 72.25 115 GLU A C 1
ATOM 920 O O . GLU A 1 115 ? 17.986 -9.632 -5.658 1.00 72.25 115 GLU A O 1
ATOM 925 N N . LEU A 1 116 ? 18.063 -8.106 -4.004 1.00 72.44 116 LEU A N 1
ATOM 926 C CA . LEU A 1 116 ? 19.085 -7.249 -4.612 1.00 72.44 116 LEU A CA 1
ATOM 927 C C . LEU A 1 116 ? 20.364 -8.029 -4.928 1.00 72.44 116 LEU A C 1
ATOM 929 O O . LEU A 1 116 ? 20.940 -7.857 -6.004 1.00 72.44 116 LEU A O 1
ATOM 933 N N . PHE A 1 117 ? 20.784 -8.917 -4.023 1.00 74.44 117 PHE A N 1
ATOM 934 C CA . PHE A 1 117 ? 21.932 -9.792 -4.248 1.00 74.44 117 PHE A CA 1
ATOM 935 C C . PHE A 1 117 ? 21.696 -10.746 -5.426 1.00 74.44 117 PHE A C 1
ATOM 937 O O . PHE A 1 117 ? 22.536 -10.843 -6.322 1.00 74.44 117 PHE A O 1
ATOM 944 N N . PHE A 1 118 ? 20.536 -11.405 -5.468 1.00 69.31 118 PHE A N 1
ATOM 945 C CA . PHE A 1 118 ? 20.215 -12.358 -6.528 1.00 69.31 118 PHE A CA 1
ATOM 946 C C . PHE A 1 118 ? 20.119 -11.694 -7.906 1.00 69.31 118 PHE A C 1
ATOM 948 O O . PHE A 1 118 ? 20.619 -12.238 -8.892 1.00 69.31 118 PHE A O 1
ATOM 955 N N . ILE A 1 119 ? 19.532 -10.496 -7.980 1.00 76.06 119 ILE A N 1
ATOM 956 C CA . ILE A 1 119 ? 19.443 -9.707 -9.216 1.00 76.06 119 ILE A CA 1
ATOM 957 C C . ILE A 1 119 ? 20.845 -9.334 -9.706 1.00 76.06 119 ILE A C 1
ATOM 959 O O . ILE A 1 119 ? 21.156 -9.534 -10.879 1.00 76.06 119 ILE A O 1
ATOM 963 N N . LEU A 1 120 ? 21.715 -8.846 -8.816 1.00 74.38 120 LEU A N 1
ATOM 964 C CA . LEU A 1 120 ? 23.074 -8.444 -9.179 1.00 74.38 120 LEU A CA 1
ATOM 965 C C . LEU A 1 120 ? 23.907 -9.630 -9.685 1.00 74.38 120 LEU A C 1
ATOM 967 O O . LEU A 1 120 ? 24.599 -9.514 -10.697 1.00 74.38 120 LEU A O 1
ATOM 971 N N . THR A 1 121 ? 23.807 -10.787 -9.026 1.00 71.12 121 THR A N 1
ATOM 972 C CA . THR A 1 121 ? 24.464 -12.025 -9.467 1.00 71.12 121 THR A CA 1
ATOM 973 C C . THR A 1 121 ? 23.913 -12.514 -10.809 1.00 71.12 121 THR A C 1
ATOM 975 O O . THR A 1 121 ? 24.692 -12.885 -11.685 1.00 71.12 121 THR A O 1
ATOM 978 N N . SER A 1 122 ? 22.595 -12.451 -11.015 1.00 71.19 122 SER A N 1
ATOM 979 C CA . SER A 1 122 ? 21.950 -12.884 -12.265 1.00 71.19 122 SER A CA 1
ATOM 980 C C . SER A 1 122 ? 22.332 -12.013 -13.466 1.00 71.19 122 SER A C 1
ATOM 982 O O . SER A 1 122 ? 22.517 -12.534 -14.565 1.00 71.19 122 SER A O 1
ATOM 984 N N . ILE A 1 123 ? 22.515 -10.703 -13.256 1.00 77.31 123 ILE A N 1
ATOM 985 C CA . ILE A 1 123 ? 23.040 -9.776 -14.273 1.00 77.31 123 ILE A CA 1
ATOM 986 C C . ILE A 1 123 ? 24.479 -10.150 -14.647 1.00 77.31 123 ILE A C 1
ATOM 988 O O . ILE A 1 123 ? 24.822 -10.166 -15.825 1.00 77.31 123 ILE A O 1
ATOM 992 N N . TRP A 1 124 ? 25.310 -10.507 -13.664 1.00 76.50 124 TRP A N 1
ATOM 993 C CA . TRP A 1 124 ? 26.704 -10.906 -13.895 1.00 76.50 124 TRP A CA 1
ATOM 994 C C . TRP A 1 124 ? 26.830 -12.227 -14.672 1.00 76.50 124 TRP A C 1
ATOM 996 O O . TRP A 1 124 ? 27.763 -12.408 -15.449 1.00 76.50 124 TRP A O 1
ATOM 1006 N N . LEU A 1 125 ? 25.872 -13.138 -14.486 1.00 75.00 125 LEU A N 1
ATOM 1007 C CA . LEU A 1 125 ? 25.778 -14.424 -15.190 1.00 75.00 125 LEU A CA 1
ATOM 1008 C C . LEU A 1 125 ? 24.998 -14.343 -16.516 1.00 75.00 125 LEU A C 1
ATOM 1010 O O . LEU A 1 125 ? 24.874 -15.355 -17.205 1.00 75.00 125 LEU A O 1
ATOM 1014 N N . ASN A 1 126 ? 24.493 -13.159 -16.888 1.00 71.31 126 ASN A N 1
ATOM 1015 C CA . ASN A 1 126 ? 23.754 -12.893 -18.127 1.00 71.31 126 ASN A CA 1
ATOM 1016 C C . ASN A 1 126 ? 22.520 -13.807 -18.335 1.00 71.31 126 ASN A C 1
ATOM 1018 O O . ASN A 1 126 ? 22.160 -14.129 -19.468 1.00 71.31 126 ASN A O 1
ATOM 1022 N N . GLN A 1 127 ? 21.874 -14.235 -17.242 1.00 70.00 127 GLN A N 1
ATOM 1023 C CA . GLN A 1 127 ? 20.710 -15.133 -17.249 1.00 70.00 127 GLN A CA 1
ATOM 1024 C C . GLN A 1 127 ? 19.407 -14.374 -16.962 1.00 70.00 127 GLN A C 1
ATOM 1026 O O . GLN A 1 127 ? 18.813 -14.493 -15.891 1.00 70.00 127 GLN A O 1
ATOM 1031 N N . PHE A 1 128 ? 18.954 -13.576 -17.930 1.00 67.44 128 PHE A N 1
ATOM 1032 C CA . PHE A 1 128 ? 17.792 -12.694 -17.763 1.00 67.44 128 PHE A CA 1
ATOM 1033 C C . PHE A 1 128 ? 16.446 -13.429 -17.649 1.00 67.44 128 PHE A C 1
ATOM 1035 O O . PHE A 1 128 ? 15.530 -12.912 -17.009 1.00 67.44 128 PHE A O 1
ATOM 1042 N N . ASP A 1 129 ? 16.333 -14.644 -18.193 1.00 67.06 129 ASP A N 1
ATOM 1043 C CA . ASP A 1 129 ? 15.073 -15.402 -18.235 1.00 67.06 129 ASP A CA 1
ATOM 1044 C C . ASP A 1 129 ? 14.560 -15.816 -16.844 1.00 67.06 129 ASP A C 1
ATOM 1046 O O . ASP A 1 129 ? 13.355 -15.914 -16.616 1.00 67.06 129 ASP A O 1
ATOM 1050 N N . TYR A 1 130 ? 15.464 -16.002 -15.878 1.00 68.25 130 TYR A N 1
ATOM 1051 C CA . TYR A 1 130 ? 15.114 -16.423 -14.516 1.00 68.25 130 TYR A CA 1
ATOM 1052 C C . TYR A 1 130 ? 14.738 -15.257 -13.595 1.00 68.25 130 TYR A C 1
ATOM 1054 O O . TYR A 1 130 ? 14.076 -15.461 -12.576 1.00 68.25 130 TYR A O 1
ATOM 1062 N N . ILE A 1 131 ? 15.118 -14.028 -13.955 1.00 74.62 131 ILE A N 1
ATOM 1063 C CA . ILE A 1 131 ? 14.933 -12.849 -13.102 1.00 74.62 131 ILE A CA 1
ATOM 1064 C C . ILE A 1 131 ? 13.446 -12.518 -12.974 1.00 74.62 131 ILE A C 1
ATOM 1066 O O . ILE A 1 131 ? 12.967 -12.297 -11.868 1.00 74.62 131 ILE A O 1
ATOM 1070 N N . PHE A 1 132 ? 12.694 -12.537 -14.078 1.00 71.69 132 PHE A N 1
ATOM 1071 C CA . PHE A 1 132 ? 11.296 -12.093 -14.089 1.00 71.69 132 PHE A CA 1
ATOM 1072 C C . PHE A 1 132 ? 10.371 -12.980 -13.236 1.00 71.69 132 PHE A C 1
ATOM 1074 O O . PHE A 1 132 ? 9.559 -12.466 -12.468 1.00 71.69 132 PHE A O 1
ATOM 1081 N N . GLY A 1 133 ? 10.516 -14.308 -13.323 1.00 75.94 133 GLY A N 1
ATOM 1082 C CA . GLY A 1 133 ? 9.706 -15.249 -12.538 1.00 75.94 133 GLY A CA 1
ATOM 1083 C C . GLY A 1 133 ? 10.050 -15.245 -11.046 1.00 75.94 133 GLY A C 1
ATOM 1084 O O . GLY A 1 133 ? 9.159 -15.296 -10.199 1.00 75.94 133 GLY A O 1
ATOM 1085 N N . PHE A 1 134 ? 11.337 -15.131 -10.714 1.00 71.56 134 PHE A N 1
ATOM 1086 C CA . PHE A 1 134 ? 11.805 -15.092 -9.329 1.00 71.56 134 PHE A CA 1
ATOM 1087 C C . PHE A 1 134 ? 11.403 -13.796 -8.612 1.00 71.56 134 PHE A C 1
ATOM 1089 O O . PHE A 1 134 ? 10.990 -13.839 -7.454 1.00 71.56 134 PHE A O 1
ATOM 1096 N N . LEU A 1 135 ? 11.435 -12.658 -9.317 1.00 75.75 135 LEU A N 1
ATOM 1097 C CA . LEU A 1 135 ? 11.031 -1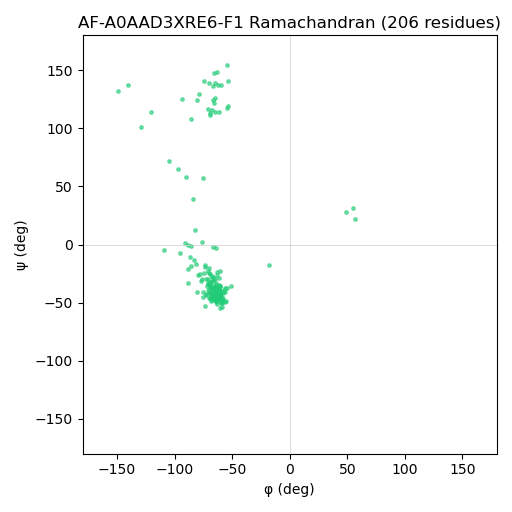1.357 -8.774 1.00 75.75 135 LEU A CA 1
ATOM 1098 C C . LEU A 1 135 ? 9.562 -11.344 -8.331 1.00 75.75 135 LEU A C 1
ATOM 1100 O O . LEU A 1 135 ? 9.227 -10.715 -7.333 1.00 75.75 135 LEU A O 1
ATOM 1104 N N . PHE A 1 136 ? 8.690 -12.049 -9.058 1.00 75.75 136 PHE A N 1
ATOM 1105 C CA . PHE A 1 136 ? 7.263 -12.109 -8.748 1.00 75.75 136 PHE A CA 1
ATOM 1106 C C . PHE A 1 136 ? 6.986 -12.856 -7.435 1.00 75.75 136 PHE A C 1
ATOM 1108 O O . PHE A 1 136 ? 6.292 -12.339 -6.565 1.00 75.75 136 PHE A O 1
ATOM 1115 N N . ILE A 1 137 ? 7.596 -14.033 -7.254 1.00 81.00 137 ILE A N 1
ATOM 1116 C CA . ILE A 1 137 ? 7.458 -14.839 -6.024 1.00 81.00 137 ILE A CA 1
ATOM 1117 C C . ILE A 1 137 ? 7.946 -14.051 -4.808 1.00 81.00 137 ILE A C 1
ATOM 1119 O O . ILE A 1 137 ? 7.341 -14.051 -3.739 1.00 81.00 137 ILE A O 1
ATOM 1123 N N . ILE A 1 138 ? 9.063 -13.367 -4.986 1.00 76.88 138 ILE A N 1
ATOM 1124 C CA . ILE A 1 138 ? 9.674 -12.541 -3.963 1.00 76.88 138 ILE A CA 1
ATOM 1125 C C . ILE A 1 138 ? 8.801 -11.338 -3.601 1.00 76.88 138 ILE A C 1
ATOM 1127 O O . ILE A 1 138 ? 8.602 -11.058 -2.421 1.00 76.88 138 ILE A O 1
ATOM 1131 N N . PHE A 1 139 ? 8.233 -10.668 -4.602 1.00 75.88 139 PHE A N 1
ATOM 1132 C CA . PHE A 1 139 ? 7.309 -9.563 -4.395 1.00 75.88 139 PHE A CA 1
ATOM 1133 C C . PHE A 1 139 ? 6.098 -9.987 -3.547 1.00 75.88 139 PHE A C 1
ATOM 1135 O O . PHE A 1 139 ? 5.694 -9.257 -2.639 1.00 75.88 139 PHE A O 1
ATOM 1142 N N . ASP A 1 140 ? 5.575 -11.197 -3.761 1.00 81.94 140 ASP A N 1
ATOM 1143 C CA . ASP A 1 140 ? 4.499 -11.757 -2.937 1.00 81.94 140 ASP A CA 1
ATOM 1144 C C . ASP A 1 140 ? 4.942 -12.007 -1.482 1.00 81.94 140 ASP A C 1
ATOM 1146 O O . ASP A 1 140 ? 4.223 -11.656 -0.540 1.00 81.94 140 ASP A O 1
ATOM 1150 N N . ILE A 1 141 ? 6.143 -12.558 -1.266 1.00 83.38 141 ILE A N 1
ATOM 1151 C CA . ILE A 1 141 ? 6.707 -12.784 0.079 1.00 83.38 141 ILE A CA 1
ATOM 1152 C C . ILE A 1 141 ? 6.968 -11.449 0.795 1.00 83.38 141 ILE A C 1
ATOM 1154 O O . ILE A 1 141 ? 6.722 -11.323 1.998 1.00 83.38 141 ILE A O 1
ATOM 1158 N N . LEU A 1 142 ? 7.411 -10.422 0.071 1.00 79.06 142 LEU A N 1
ATOM 1159 C CA . LEU A 1 142 ? 7.602 -9.074 0.597 1.00 79.06 142 LEU A CA 1
ATOM 1160 C C . LEU A 1 142 ? 6.278 -8.456 1.068 1.00 79.06 142 LEU A C 1
ATOM 1162 O O . LEU A 1 142 ? 6.208 -7.884 2.158 1.00 79.06 142 LEU A O 1
ATOM 1166 N N . ILE A 1 143 ? 5.205 -8.603 0.287 1.00 81.25 143 ILE A N 1
ATOM 1167 C CA . ILE A 1 143 ? 3.865 -8.164 0.698 1.00 81.25 143 ILE A CA 1
ATOM 1168 C C . ILE A 1 143 ? 3.426 -8.910 1.961 1.00 81.25 143 ILE A C 1
ATOM 1170 O O . ILE A 1 143 ? 2.923 -8.284 2.898 1.00 81.25 143 ILE A O 1
ATOM 1174 N N . LEU A 1 144 ? 3.633 -10.228 2.008 1.00 86.81 144 LEU A N 1
ATOM 1175 C CA . LEU A 1 144 ? 3.223 -11.069 3.130 1.00 86.81 144 LEU A CA 1
ATOM 1176 C C . LEU A 1 144 ? 3.973 -10.705 4.416 1.00 86.81 144 LEU A C 1
ATOM 1178 O O . LEU A 1 144 ? 3.341 -10.493 5.449 1.00 86.81 144 LEU A O 1
ATOM 1182 N N . THR A 1 145 ? 5.293 -10.539 4.344 1.00 83.88 145 THR A N 1
ATOM 1183 C CA . THR A 1 145 ? 6.123 -10.123 5.485 1.00 83.88 145 THR A CA 1
ATOM 1184 C C . THR A 1 145 ? 5.776 -8.708 5.949 1.00 83.88 145 THR A C 1
ATOM 1186 O O . THR A 1 145 ? 5.608 -8.475 7.146 1.00 83.88 145 THR A O 1
ATOM 1189 N N . CYS A 1 146 ? 5.566 -7.756 5.034 1.00 81.38 146 CYS A N 1
ATOM 1190 C CA . CYS A 1 146 ? 5.112 -6.413 5.400 1.00 81.38 146 CYS A CA 1
ATOM 1191 C C . CYS A 1 146 ? 3.738 -6.442 6.088 1.00 81.38 146 CYS A C 1
ATOM 1193 O O . CYS A 1 146 ? 3.524 -5.721 7.069 1.00 81.38 146 CYS A O 1
ATOM 1195 N N . ALA A 1 147 ? 2.814 -7.279 5.608 1.00 84.00 147 ALA A N 1
ATOM 1196 C CA . ALA A 1 147 ? 1.505 -7.463 6.224 1.00 84.00 147 ALA A CA 1
ATOM 1197 C C . ALA A 1 147 ? 1.623 -8.077 7.626 1.00 84.00 147 ALA A C 1
ATOM 1199 O O . ALA A 1 147 ? 1.021 -7.554 8.565 1.00 84.00 147 ALA A O 1
ATOM 1200 N N . GLU A 1 148 ? 2.433 -9.122 7.793 1.00 85.81 148 GLU A N 1
ATOM 1201 C CA . GLU A 1 148 ? 2.667 -9.794 9.073 1.00 85.81 148 GLU A CA 1
ATOM 1202 C C . GLU A 1 148 ? 3.214 -8.826 10.128 1.00 85.81 148 GLU A C 1
ATOM 1204 O O . GLU A 1 148 ? 2.603 -8.652 11.186 1.00 85.81 148 GLU A O 1
ATOM 1209 N N . ILE A 1 149 ? 4.301 -8.111 9.819 1.00 82.44 149 ILE A N 1
ATOM 1210 C CA . ILE A 1 149 ? 4.910 -7.151 10.750 1.00 82.44 149 ILE A CA 1
ATOM 1211 C C . ILE A 1 149 ? 3.930 -6.031 11.106 1.00 82.44 149 ILE A C 1
ATOM 1213 O O . ILE A 1 149 ? 3.828 -5.632 12.269 1.00 82.44 149 ILE A O 1
ATOM 1217 N N . THR A 1 150 ? 3.147 -5.556 10.136 1.00 82.56 150 THR A N 1
ATOM 1218 C CA . THR A 1 150 ? 2.124 -4.534 10.384 1.00 82.56 150 THR A CA 1
ATOM 1219 C C . THR A 1 150 ? 1.032 -5.044 11.324 1.00 82.56 150 THR A C 1
ATOM 1221 O O . THR A 1 150 ? 0.624 -4.313 12.229 1.00 82.56 150 THR A O 1
ATOM 1224 N N . ILE A 1 151 ? 0.570 -6.287 11.154 1.00 84.56 151 ILE A N 1
ATOM 1225 C CA . ILE A 1 151 ? -0.452 -6.909 12.008 1.00 84.56 151 ILE A CA 1
ATOM 1226 C C . ILE A 1 151 ? 0.077 -7.096 13.431 1.00 84.56 151 ILE A C 1
ATOM 1228 O O . ILE A 1 151 ? -0.599 -6.703 14.381 1.00 84.56 151 ILE A O 1
ATOM 1232 N N . VAL A 1 152 ? 1.289 -7.631 13.590 1.00 85.44 152 VAL A N 1
ATOM 1233 C CA . VAL A 1 152 ? 1.905 -7.880 14.903 1.00 85.44 152 VAL A CA 1
ATOM 1234 C C . VAL A 1 152 ? 2.111 -6.571 15.668 1.00 85.44 152 VAL A C 1
ATOM 1236 O O . VAL A 1 152 ? 1.722 -6.455 16.831 1.00 85.44 152 VAL A O 1
ATOM 1239 N N . LEU A 1 153 ? 2.651 -5.539 15.014 1.00 77.56 153 LEU A N 1
ATOM 1240 C CA . LEU A 1 153 ? 2.840 -4.230 15.644 1.00 77.56 153 LEU A CA 1
ATOM 1241 C C . LEU A 1 153 ? 1.506 -3.549 15.967 1.00 77.56 153 LEU A C 1
ATOM 1243 O O . LEU A 1 153 ? 1.386 -2.908 17.010 1.00 77.56 153 LEU A O 1
ATOM 1247 N N . CYS A 1 154 ? 0.493 -3.711 15.115 1.00 80.94 154 CYS A N 1
ATOM 1248 C CA . CYS A 1 154 ? -0.859 -3.230 15.390 1.00 80.94 154 CYS A CA 1
ATOM 1249 C C . CYS A 1 154 ? -1.468 -3.941 16.610 1.00 80.94 154 CYS A C 1
ATOM 1251 O O . CYS A 1 154 ? -2.043 -3.284 17.475 1.00 80.94 154 CYS A O 1
ATOM 1253 N N . TYR A 1 155 ? -1.283 -5.259 16.730 1.00 82.88 155 TYR A N 1
ATOM 1254 C CA . TYR A 1 155 ? -1.760 -6.047 17.867 1.00 82.88 155 TYR A CA 1
ATOM 1255 C C . TYR A 1 155 ? -1.156 -5.559 19.187 1.00 82.88 155 TYR A C 1
ATOM 1257 O O . TYR A 1 155 ? -1.892 -5.238 20.120 1.00 82.88 155 TYR A O 1
ATOM 1265 N N . PHE A 1 156 ? 0.168 -5.394 19.245 1.00 77.06 156 PHE A N 1
ATOM 1266 C CA . PHE A 1 156 ? 0.829 -4.855 20.436 1.00 77.06 156 PHE A CA 1
ATOM 1267 C C . PHE A 1 156 ? 0.371 -3.429 20.776 1.00 77.06 156 PHE A C 1
ATOM 1269 O O . PHE A 1 156 ? 0.183 -3.101 21.949 1.00 77.06 156 PHE A O 1
ATOM 1276 N N . GLN A 1 157 ? 0.130 -2.587 19.766 1.00 74.50 157 GLN A N 1
ATOM 1277 C CA . GLN A 1 157 ? -0.418 -1.243 19.966 1.00 74.50 157 GLN A CA 1
ATOM 1278 C C . GLN A 1 157 ? -1.843 -1.281 20.538 1.00 74.50 157 GLN A C 1
ATOM 1280 O O . GLN A 1 157 ? -2.138 -0.509 21.455 1.00 74.50 157 GLN A O 1
ATOM 1285 N N . LEU A 1 158 ? -2.693 -2.202 20.069 1.00 75.56 158 LEU A N 1
ATOM 1286 C CA . LEU A 1 158 ? -4.031 -2.425 20.624 1.00 75.56 158 LEU A CA 1
ATOM 1287 C C . LEU A 1 158 ? -3.980 -2.922 22.072 1.00 75.56 158 LEU A C 1
ATOM 1289 O O . LEU A 1 158 ? -4.737 -2.421 22.901 1.00 75.56 158 LEU A O 1
ATOM 1293 N N . CYS A 1 159 ? -3.079 -3.854 22.396 1.00 74.00 159 CYS A N 1
ATOM 1294 C CA . CYS A 1 159 ? -2.877 -4.326 23.770 1.00 74.00 159 CYS A CA 1
ATOM 1295 C C . CYS A 1 159 ? -2.423 -3.202 24.711 1.00 74.00 159 CYS A C 1
ATOM 1297 O O . CYS A 1 159 ? -2.739 -3.232 25.895 1.00 74.00 159 CYS A O 1
ATOM 1299 N N . SER A 1 160 ? -1.725 -2.190 24.187 1.00 69.06 160 SER A N 1
ATOM 1300 C CA . SER A 1 160 ? -1.329 -0.993 24.941 1.00 69.06 160 SER A CA 1
ATOM 1301 C C . SER A 1 160 ? -2.425 0.082 25.054 1.00 69.06 160 SER A C 1
ATOM 1303 O O . SER A 1 160 ? -2.130 1.215 25.427 1.00 69.06 160 SER A O 1
ATOM 1305 N N . GLU A 1 161 ? -3.673 -0.248 24.700 1.00 71.44 161 GLU A N 1
ATOM 1306 C CA . GLU A 1 161 ? -4.843 0.648 24.708 1.00 71.44 161 GLU A CA 1
ATOM 1307 C C . GLU A 1 161 ? -4.672 1.926 23.846 1.00 71.44 161 GLU A C 1
ATOM 1309 O O . GLU A 1 161 ? -5.381 2.921 24.019 1.00 71.44 161 GLU A O 1
ATOM 1314 N N . TYR A 1 162 ? -3.759 1.914 22.865 1.00 70.69 162 TYR A N 1
ATOM 1315 C CA . TYR A 1 162 ? -3.507 3.054 21.978 1.00 70.69 162 TYR A CA 1
ATOM 1316 C C . TYR A 1 162 ? -4.475 3.060 20.783 1.00 70.69 162 TYR A C 1
ATOM 1318 O O . TYR A 1 162 ? -4.350 2.277 19.845 1.00 70.69 162 TYR A O 1
ATOM 1326 N N . TYR A 1 163 ? -5.425 3.997 20.772 1.00 69.25 163 TYR A N 1
ATOM 1327 C CA . TYR A 1 163 ? -6.490 4.083 19.756 1.00 69.25 163 TYR A CA 1
ATOM 1328 C C . TYR A 1 163 ? -6.080 4.794 18.445 1.00 69.25 163 TYR A C 1
ATOM 1330 O O . TYR A 1 163 ? -6.777 4.699 17.434 1.00 69.25 163 TYR A O 1
ATOM 1338 N N . LEU A 1 164 ? -4.940 5.495 18.421 1.00 72.62 164 LEU A N 1
ATOM 1339 C CA . LEU A 1 164 ? -4.397 6.194 17.239 1.00 72.62 164 LEU A CA 1
ATOM 1340 C C . LEU A 1 164 ? -3.587 5.256 16.311 1.00 72.62 164 LEU A C 1
ATOM 1342 O O . LEU A 1 164 ? -2.539 5.646 15.792 1.00 72.62 164 LEU A O 1
ATOM 1346 N N . TRP A 1 165 ? -4.041 4.014 16.106 1.00 69.75 165 TRP A N 1
ATOM 1347 C CA . TRP A 1 165 ? -3.299 2.994 15.344 1.00 69.75 165 TRP A CA 1
ATOM 1348 C C . TRP A 1 165 ? -3.254 3.271 13.831 1.00 69.75 165 TRP A C 1
ATOM 1350 O O . TRP A 1 165 ? -2.243 3.030 13.182 1.00 69.75 165 TRP A O 1
ATOM 1360 N N . TRP A 1 166 ? -4.321 3.848 13.269 1.00 68.50 166 TRP A N 1
ATOM 1361 C CA . TRP A 1 166 ? -4.603 3.857 11.824 1.00 68.50 166 TRP A CA 1
ATOM 1362 C C . TRP A 1 166 ? -3.471 4.442 10.970 1.00 68.50 166 TRP A C 1
ATOM 1364 O O . TRP A 1 166 ? -3.022 3.817 10.013 1.00 68.50 166 TRP A O 1
ATOM 1374 N N . TRP A 1 167 ? -2.967 5.619 11.340 1.00 66.19 167 TRP A N 1
ATOM 1375 C CA . TRP A 1 167 ? -1.871 6.270 10.618 1.00 66.19 167 TRP A CA 1
ATOM 1376 C C . TRP A 1 167 ? -0.501 5.695 10.976 1.00 66.19 167 TRP A C 1
ATOM 1378 O O . TRP A 1 167 ? 0.419 5.739 10.162 1.00 66.19 167 TRP A O 1
ATOM 1388 N N . LYS A 1 168 ? -0.347 5.134 12.182 1.00 67.69 168 LYS A N 1
ATOM 1389 C CA . LYS A 1 168 ? 0.923 4.548 12.619 1.00 67.69 168 LYS A CA 1
ATOM 1390 C C . LYS A 1 168 ? 1.203 3.227 11.909 1.00 67.69 168 LYS A C 1
ATOM 1392 O O . LYS A 1 168 ? 2.319 3.065 11.434 1.00 67.69 168 LYS A O 1
ATOM 1397 N N . SER A 1 169 ? 0.212 2.348 11.755 1.00 69.00 169 SER A N 1
ATOM 1398 C CA . SER A 1 169 ? 0.356 1.091 11.005 1.00 69.00 169 SER A CA 1
ATOM 1399 C C . SER A 1 169 ? 0.789 1.341 9.557 1.00 69.00 169 SER A C 1
ATOM 1401 O O . SER A 1 169 ? 1.701 0.684 9.067 1.00 69.00 169 SER A O 1
ATOM 1403 N N . TYR A 1 170 ? 0.208 2.356 8.905 1.00 68.38 170 TYR A N 1
ATOM 1404 C CA . TYR A 1 170 ? 0.587 2.749 7.545 1.00 68.38 170 TYR A CA 1
ATOM 1405 C C . TYR A 1 170 ? 2.028 3.280 7.465 1.00 68.38 170 TYR A C 1
ATOM 1407 O O . TYR A 1 170 ? 2.805 2.877 6.602 1.00 68.38 170 TYR A O 1
ATOM 1415 N N . LEU A 1 171 ? 2.414 4.160 8.395 1.00 67.19 171 LEU A N 1
ATOM 1416 C CA . LEU A 1 171 ? 3.753 4.754 8.417 1.00 67.19 171 LEU A CA 1
ATOM 1417 C C . LEU A 1 171 ? 4.859 3.761 8.803 1.00 67.19 171 LEU A C 1
ATOM 1419 O O . LEU A 1 171 ? 6.011 3.993 8.448 1.00 67.19 171 LEU A O 1
ATOM 1423 N N . THR A 1 172 ? 4.538 2.687 9.528 1.00 66.75 172 THR A N 1
ATOM 1424 C CA . THR A 1 172 ? 5.510 1.639 9.873 1.00 66.75 172 THR A CA 1
ATOM 1425 C C . THR A 1 172 ? 5.829 0.731 8.690 1.00 66.75 172 THR A C 1
ATOM 1427 O O . THR A 1 172 ? 6.995 0.432 8.462 1.00 66.75 172 THR A O 1
ATOM 1430 N N . ALA A 1 173 ? 4.832 0.354 7.886 1.00 64.62 173 ALA A N 1
ATOM 1431 C CA . ALA A 1 173 ? 5.095 -0.347 6.630 1.00 64.62 173 ALA A CA 1
ATOM 1432 C C . ALA A 1 173 ? 5.845 0.555 5.631 1.00 64.62 173 ALA A C 1
ATOM 1434 O O . ALA A 1 173 ? 6.757 0.105 4.950 1.00 64.62 173 ALA A O 1
ATOM 1435 N N . GLY A 1 174 ? 5.512 1.851 5.581 1.00 64.81 174 GLY A N 1
ATOM 1436 C CA . GLY A 1 174 ? 6.149 2.807 4.670 1.00 64.81 174 GLY A CA 1
ATOM 1437 C C . GLY A 1 174 ? 7.606 3.166 4.998 1.00 64.81 174 GLY A C 1
ATOM 1438 O O . GLY A 1 174 ? 8.326 3.626 4.112 1.00 64.81 174 GLY A O 1
ATOM 1439 N N . SER A 1 175 ? 8.082 2.964 6.234 1.00 66.12 175 SER A N 1
ATOM 1440 C CA . SER A 1 175 ? 9.467 3.311 6.592 1.00 66.12 175 SER A CA 1
ATOM 1441 C C . SER A 1 175 ? 10.523 2.401 5.964 1.00 66.12 175 SER A C 1
ATOM 1443 O O . SER A 1 175 ? 11.656 2.847 5.792 1.00 66.12 175 SER A O 1
ATOM 1445 N N . SER A 1 176 ? 10.173 1.173 5.564 1.00 61.97 176 SER A N 1
ATOM 1446 C CA . SER A 1 176 ? 11.092 0.268 4.853 1.00 61.97 176 SER A CA 1
ATOM 1447 C C . SER A 1 176 ? 11.555 0.852 3.510 1.00 61.97 176 SER A C 1
ATOM 1449 O O . SER A 1 176 ? 12.724 0.721 3.141 1.00 61.97 176 SER A O 1
ATOM 1451 N N . GLY A 1 177 ? 10.676 1.589 2.820 1.00 60.00 177 GLY A N 1
ATOM 1452 C CA . GLY A 1 177 ? 11.002 2.281 1.572 1.00 60.00 177 GLY A CA 1
ATOM 1453 C C . GLY A 1 177 ? 12.044 3.388 1.756 1.00 60.00 177 GLY A C 1
ATOM 1454 O O . GLY A 1 177 ? 12.942 3.533 0.929 1.00 60.00 177 GLY A O 1
ATOM 1455 N N . ILE A 1 178 ? 11.989 4.122 2.873 1.00 67.06 178 ILE A N 1
ATOM 1456 C CA . ILE A 1 178 ? 12.952 5.193 3.191 1.00 67.06 178 ILE A CA 1
ATOM 1457 C C . ILE A 1 178 ? 14.345 4.609 3.471 1.00 67.06 178 ILE A C 1
ATOM 1459 O O . ILE A 1 178 ? 15.350 5.144 2.991 1.00 67.06 178 ILE A O 1
ATOM 1463 N N . SER A 1 179 ? 14.408 3.493 4.204 1.00 62.59 179 SER A N 1
ATOM 1464 C CA . SER A 1 179 ? 15.666 2.789 4.487 1.00 62.59 179 SER A CA 1
ATOM 1465 C C . SER A 1 179 ? 16.288 2.208 3.217 1.00 62.59 179 SER A C 1
ATOM 1467 O O . SER A 1 179 ? 17.485 2.372 2.988 1.00 62.59 179 SER A O 1
ATOM 1469 N N . THR A 1 180 ? 15.470 1.607 2.350 1.00 59.78 180 THR A N 1
ATOM 1470 C CA . THR A 1 180 ? 15.929 1.048 1.069 1.00 59.78 180 THR A CA 1
ATOM 1471 C C . THR A 1 180 ? 16.443 2.147 0.138 1.00 59.78 180 THR A C 1
ATOM 1473 O O . THR A 1 180 ? 17.542 2.032 -0.396 1.00 59.78 180 THR A O 1
ATOM 1476 N N . PHE A 1 181 ? 15.720 3.266 0.011 1.00 65.81 181 PHE A N 1
ATOM 1477 C CA . PHE A 1 181 ? 16.144 4.404 -0.812 1.00 65.81 181 PHE A CA 1
ATOM 1478 C C . PHE A 1 181 ? 17.482 4.998 -0.346 1.00 65.81 181 PHE A C 1
ATOM 1480 O O . PHE A 1 181 ? 18.367 5.275 -1.158 1.00 65.81 181 PHE A O 1
ATOM 1487 N N . SER A 1 182 ? 17.659 5.139 0.970 1.00 65.19 182 SER A N 1
ATOM 1488 C CA . SER A 1 182 ? 18.917 5.608 1.563 1.00 65.19 182 SER A CA 1
ATOM 1489 C C . SER A 1 182 ? 20.074 4.635 1.306 1.00 65.19 182 SER A C 1
ATOM 1491 O O . SER A 1 182 ? 21.175 5.068 0.965 1.00 65.19 182 SER A O 1
ATOM 1493 N N . CYS A 1 183 ? 19.824 3.326 1.406 1.00 60.97 183 CYS A N 1
ATOM 1494 C CA . CYS A 1 183 ? 20.822 2.285 1.155 1.00 60.97 183 CYS A CA 1
ATOM 1495 C C . CYS A 1 183 ? 21.273 2.264 -0.315 1.00 60.97 183 CYS A C 1
ATOM 1497 O O . CYS A 1 183 ? 22.472 2.281 -0.593 1.00 60.97 183 CYS A O 1
ATOM 1499 N N . THR A 1 184 ? 20.337 2.347 -1.263 1.00 60.66 184 THR A N 1
ATOM 1500 C CA . THR A 1 184 ? 20.645 2.418 -2.701 1.00 60.66 184 THR A CA 1
ATOM 1501 C C . THR A 1 184 ? 21.442 3.676 -3.052 1.00 60.66 184 THR A C 1
ATOM 1503 O O . THR A 1 184 ? 22.409 3.606 -3.811 1.00 60.66 184 THR A O 1
ATOM 1506 N N . ARG A 1 185 ? 21.102 4.834 -2.463 1.00 62.53 185 ARG A N 1
ATOM 1507 C CA . ARG A 1 185 ? 21.852 6.089 -2.658 1.00 62.53 185 ARG A CA 1
ATOM 1508 C C . ARG A 1 185 ? 23.297 5.966 -2.171 1.00 62.53 185 ARG A C 1
ATOM 1510 O O . ARG A 1 185 ? 24.205 6.439 -2.852 1.00 62.53 185 ARG A O 1
ATOM 1517 N N . TYR A 1 186 ? 23.500 5.327 -1.022 1.00 61.28 186 TYR A N 1
ATOM 1518 C CA . TYR A 1 186 ? 24.825 5.089 -0.452 1.00 61.28 186 TYR A CA 1
ATOM 1519 C C . TYR A 1 186 ? 25.646 4.108 -1.305 1.00 61.28 186 TYR A C 1
ATOM 1521 O O . TYR A 1 186 ? 26.810 4.378 -1.603 1.00 61.28 186 TYR A O 1
ATOM 1529 N N . SER A 1 187 ? 25.017 3.031 -1.787 1.00 55.50 187 SER A N 1
ATOM 1530 C CA . SER A 1 187 ? 25.657 2.023 -2.643 1.00 55.50 187 SER A CA 1
ATOM 1531 C C . SER A 1 187 ? 26.088 2.562 -4.012 1.00 55.50 187 SER A C 1
ATOM 1533 O O . SER A 1 187 ? 27.062 2.072 -4.568 1.00 55.50 187 SER A O 1
ATOM 1535 N N . ILE A 1 188 ? 25.392 3.561 -4.565 1.00 61.22 188 ILE A N 1
ATOM 1536 C CA . ILE A 1 188 ? 25.759 4.207 -5.842 1.00 61.22 188 ILE A CA 1
ATOM 1537 C C . ILE A 1 188 ? 26.915 5.205 -5.666 1.00 61.22 188 ILE A C 1
ATOM 1539 O O . ILE A 1 188 ? 27.650 5.480 -6.610 1.00 61.22 188 ILE A O 1
ATOM 1543 N N . SER A 1 189 ? 27.085 5.761 -4.465 1.00 60.88 189 SER A N 1
ATOM 1544 C CA . SER A 1 189 ? 28.096 6.787 -4.186 1.00 60.88 189 SER A CA 1
ATOM 1545 C C . SER A 1 189 ? 29.476 6.227 -3.820 1.00 60.88 189 SER A C 1
ATOM 1547 O O . SER A 1 189 ? 30.419 7.010 -3.729 1.00 60.88 189 SER A O 1
ATOM 1549 N N . SER A 1 190 ? 29.610 4.922 -3.566 1.00 50.66 190 SER A N 1
ATOM 1550 C CA . SER A 1 190 ? 30.861 4.301 -3.109 1.00 50.66 190 SER A CA 1
ATOM 1551 C C . SER A 1 190 ? 31.211 3.080 -3.974 1.00 50.66 190 SER A C 1
ATOM 1553 O O . SER A 1 190 ? 30.615 2.017 -3.804 1.00 50.66 190 SER A O 1
ATOM 1555 N N . PRO A 1 191 ? 32.148 3.206 -4.932 1.00 56.47 191 PRO A N 1
ATOM 1556 C CA . PRO A 1 191 ? 32.473 2.139 -5.866 1.00 56.47 191 PRO A CA 1
ATOM 1557 C C . PRO A 1 191 ? 33.593 1.247 -5.316 1.00 56.47 191 PRO A C 1
ATOM 1559 O O . PRO A 1 191 ? 34.615 1.134 -5.966 1.00 56.47 191 PRO A O 1
ATOM 1562 N N . ASP A 1 192 ? 33.456 0.619 -4.141 1.00 51.91 192 ASP A N 1
ATOM 1563 C CA . ASP A 1 192 ? 34.550 -0.210 -3.610 1.00 51.91 192 ASP A CA 1
ATOM 1564 C C . ASP A 1 192 ? 34.091 -1.406 -2.749 1.00 51.91 192 ASP A C 1
ATOM 1566 O O . ASP A 1 192 ? 33.299 -1.276 -1.815 1.00 51.91 192 ASP A O 1
ATOM 1570 N N . TRP A 1 193 ? 34.669 -2.570 -3.075 1.00 46.16 193 TRP A N 1
ATOM 1571 C CA . TRP A 1 193 ? 34.822 -3.881 -2.400 1.00 46.16 193 TRP A CA 1
ATOM 1572 C C . TRP A 1 193 ? 34.623 -3.988 -0.865 1.00 46.16 193 TRP A C 1
ATOM 1574 O O . TRP A 1 193 ? 34.385 -5.078 -0.338 1.00 46.16 193 TRP A O 1
ATOM 1584 N N . ILE A 1 194 ? 34.671 -2.877 -0.136 1.00 46.38 194 ILE A N 1
ATOM 1585 C CA . ILE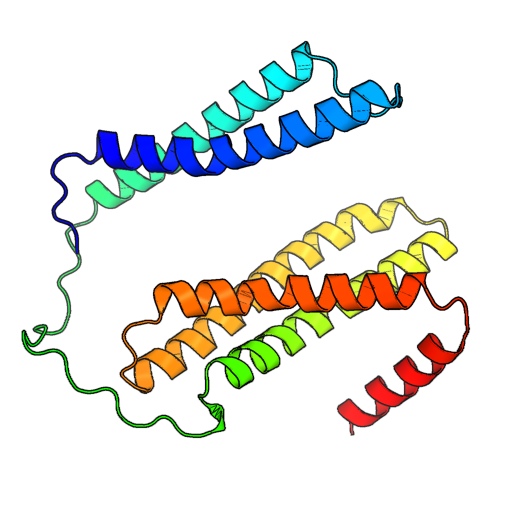 A 1 194 ? 34.428 -2.747 1.305 1.00 46.38 194 ILE A CA 1
ATOM 1586 C C . ILE A 1 194 ? 32.980 -3.090 1.671 1.00 46.38 194 ILE A C 1
ATOM 1588 O O . ILE A 1 194 ? 32.761 -3.754 2.685 1.00 46.38 194 ILE A O 1
ATOM 1592 N N . LEU A 1 195 ? 31.994 -2.739 0.834 1.00 49.62 195 LEU A N 1
ATOM 1593 C CA . LEU A 1 195 ? 30.589 -3.077 1.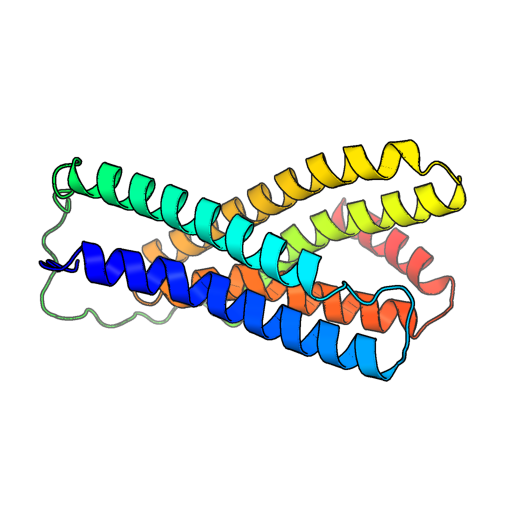104 1.00 49.62 195 LEU A CA 1
ATOM 1594 C C . LEU A 1 195 ? 30.378 -4.599 1.124 1.00 49.62 195 LEU A C 1
ATOM 1596 O O . LEU A 1 195 ? 29.690 -5.114 1.997 1.00 49.62 195 LEU A O 1
ATOM 1600 N N . GLN A 1 196 ? 31.039 -5.333 0.226 1.00 51.78 196 GLN A N 1
ATOM 1601 C CA . GLN A 1 196 ? 30.938 -6.793 0.119 1.00 51.78 196 GLN A CA 1
ATOM 1602 C C . GLN A 1 196 ? 31.624 -7.519 1.293 1.00 51.78 196 GLN A C 1
ATOM 1604 O O . GLN A 1 196 ? 31.192 -8.602 1.693 1.00 51.78 196 GLN A O 1
ATOM 1609 N N . SER A 1 197 ? 32.667 -6.914 1.875 1.00 47.81 197 SER A N 1
ATOM 1610 C CA . SER A 1 197 ? 33.378 -7.443 3.047 1.00 47.81 197 SER A CA 1
ATOM 1611 C C . SER A 1 197 ? 32.650 -7.140 4.363 1.00 47.81 197 SER A C 1
ATOM 1613 O O . SER A 1 197 ? 32.528 -8.025 5.211 1.00 47.81 197 SER A O 1
ATOM 1615 N N . TRP A 1 198 ? 32.090 -5.935 4.517 1.00 46.78 198 TRP A N 1
ATOM 1616 C CA . TRP A 1 198 ? 31.211 -5.597 5.644 1.00 46.78 198 TRP A CA 1
ATOM 1617 C C . TRP A 1 198 ? 29.919 -6.423 5.629 1.00 46.78 198 TRP A C 1
ATOM 1619 O O . TRP A 1 198 ? 29.488 -6.898 6.676 1.00 46.78 198 TRP A O 1
ATOM 1629 N N . PHE A 1 199 ? 29.357 -6.698 4.447 1.00 45.00 199 PHE A N 1
ATOM 1630 C CA . PHE A 1 199 ? 28.177 -7.555 4.301 1.00 45.00 199 PHE A CA 1
ATOM 1631 C C . PHE A 1 199 ? 28.400 -8.990 4.779 1.00 45.00 199 PHE A C 1
ATOM 1633 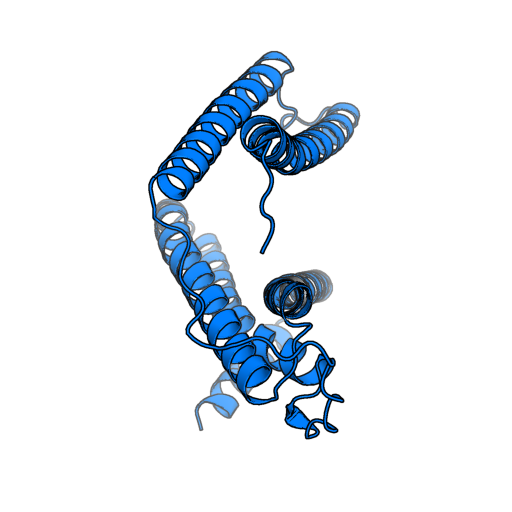O O . PHE A 1 199 ? 27.527 -9.573 5.420 1.00 45.00 199 PHE A O 1
ATOM 1640 N N . ARG A 1 200 ? 29.582 -9.554 4.519 1.00 44.53 200 ARG A N 1
ATOM 1641 C CA . ARG A 1 200 ? 29.945 -10.901 4.978 1.00 44.53 200 ARG A CA 1
ATOM 1642 C C . ARG A 1 200 ? 30.128 -10.950 6.503 1.00 44.53 200 ARG A C 1
ATOM 1644 O O . ARG A 1 200 ? 29.755 -11.936 7.136 1.00 44.53 200 ARG A O 1
ATOM 1651 N N . ALA A 1 201 ? 30.639 -9.870 7.096 1.00 40.97 201 ALA A N 1
ATOM 1652 C CA . ALA A 1 201 ? 30.829 -9.746 8.540 1.00 40.97 201 ALA A CA 1
ATOM 1653 C C . ALA A 1 201 ? 29.502 -9.559 9.303 1.00 40.97 201 ALA A C 1
ATOM 1655 O O . ALA A 1 201 ? 29.288 -10.220 10.317 1.00 40.97 201 ALA A O 1
ATOM 1656 N N . SER A 1 202 ? 28.577 -8.733 8.800 1.00 43.69 202 SER A N 1
ATOM 1657 C CA . SER A 1 202 ? 27.267 -8.516 9.438 1.00 43.69 202 SER A CA 1
ATOM 1658 C C . SER A 1 202 ? 26.343 -9.736 9.362 1.00 43.69 202 SER A C 1
ATOM 1660 O O . SER A 1 202 ? 25.604 -9.990 10.309 1.00 43.69 202 SER A O 1
ATOM 1662 N N . PHE A 1 203 ? 26.406 -10.528 8.287 1.00 39.41 203 PHE A N 1
ATOM 1663 C CA . PHE A 1 203 ? 25.616 -11.764 8.167 1.00 39.41 203 PHE A CA 1
ATOM 1664 C C . PHE A 1 203 ? 26.140 -12.889 9.078 1.00 39.41 203 PHE A C 1
ATOM 1666 O O . PHE A 1 203 ? 25.361 -13.698 9.569 1.00 39.41 203 PHE A O 1
ATOM 1673 N N . THR A 1 204 ? 27.449 -12.909 9.358 1.00 40.62 204 THR A N 1
ATOM 1674 C CA . THR A 1 204 ? 28.070 -13.891 10.267 1.00 40.62 204 THR A CA 1
ATOM 1675 C C . THR A 1 204 ? 27.817 -13.551 11.744 1.00 40.62 204 THR A C 1
ATOM 1677 O O . THR A 1 204 ? 27.660 -14.451 12.557 1.00 40.62 204 THR A O 1
ATOM 1680 N N . LEU A 1 205 ? 27.708 -12.264 12.095 1.00 33.19 205 LEU A N 1
ATOM 1681 C CA . LEU A 1 205 ? 27.432 -11.801 13.467 1.00 33.19 205 LEU A CA 1
ATOM 1682 C C . LEU A 1 205 ? 25.950 -11.845 13.882 1.00 33.19 205 LEU A C 1
ATOM 1684 O O . LEU A 1 205 ? 25.670 -11.758 15.069 1.00 33.19 205 LEU A O 1
ATOM 1688 N N . CYS A 1 206 ? 25.007 -11.957 12.939 1.00 31.03 206 CYS A N 1
ATOM 1689 C CA . CYS A 1 206 ? 23.568 -12.070 13.236 1.00 31.03 206 CYS A CA 1
ATOM 1690 C C . CYS A 1 206 ? 23.051 -13.522 13.279 1.00 31.03 206 CYS A C 1
ATOM 1692 O O . CYS A 1 206 ? 21.888 -13.734 13.617 1.00 31.03 206 CYS A O 1
ATOM 1694 N N . ILE A 1 207 ? 23.875 -14.507 12.901 1.00 33.66 207 ILE A N 1
ATOM 1695 C CA . ILE A 1 207 ? 23.523 -15.943 12.874 1.00 33.66 207 ILE A CA 1
ATOM 1696 C C . ILE A 1 207 ? 24.260 -16.738 13.979 1.00 33.66 207 ILE A C 1
ATOM 1698 O O . ILE A 1 207 ? 23.959 -17.910 14.199 1.00 33.66 207 ILE A O 1
ATOM 1702 N N . CYS A 1 208 ? 25.167 -16.101 14.727 1.00 30.61 208 CYS A N 1
ATOM 1703 C CA . CYS A 1 208 ? 25.749 -16.623 15.971 1.00 30.61 208 CYS A CA 1
ATOM 1704 C C . CYS A 1 208 ? 25.181 -15.874 17.179 1.00 30.61 208 CYS A C 1
ATOM 1706 O O . CYS A 1 208 ? 24.981 -16.535 18.221 1.00 30.61 208 CYS A O 1
#

Secondary structure (DSSP, 8-state):
----S-HHHHHHHHHHHHHHHHHHHHHHHHHHHHHTT-TTPPPHHHHHHHHHHHHHHHHHHHHHHHHHHHHSPPPPPSS---SS-PPPP---GGGSHHHHHHHHHHHHHHHHHHHHHHHHHHHHTT-THHHHHHHHHHHHHHHHHHHHHHHHHHHHHHHTT---HHHHHHHHHHHHHHHHHHHHHHHHH--STHHHHHHHHHHHHS--

Sequence (208 aa):
MFRGTEWKKNTLKTTLMLPGILLGVFLVLNALIWEEKSSGAVPFGTMFALAVLWFAISVLLVFVGSYLRFKKLAMEYPMKTNKILRQILEQAWYMKPIFSRLVGGILPFGAVFVELFFILTSIWLNQFDYIFGFLFIIFDILILTCAEITIVLCYFQLCSEYYLWWWKSYLTAGSSGISTFSCTRYSISSPDWILQSWFRASFTLCIC